Protein AF-A0A1G6RAK1-F1 (afdb_monomer_lite)

Organism: Niabella drilacis (strain DSM 25811 / CCM 8410 / CCUG 62505 / LMG 26954 / E90) (NCBI:txid1285928)

Secondary structure (DSSP, 8-state):
--HHHHHHHHHHHHHHHSS--PPPP------TT-B-S-SEE-PBTTS-EEE----B-TTPPSP-EEEEEEEEETTS-B-GGGTSEEEEEEESS---S---SHHHHHHTEEEEEEESEEE-TTT--EEE----TTTS--BTSTT--EEEEEEEE-TTS-EEEEEEEEE-PBPP--EES-SB-TTT-PBPEEEEEPSSTTS-PEEEEE--B--SEEES-BSSSS-BPPGGGEEEEEEEEESSSEEEEEEE-TTSPBPPGGG-TTS-GGGSSSEEEEEE-SS-EEEEE-SSBSS-SS--SSEETTEEEEEEEEEEE-GGG-EEEEEEEEEEEE-S-SEEEEEEEESS----S--

pLDDT: mean 88.28, std 12.1, range [46.25, 98.62]

InterPro domains:
  IPR032173 Protein of unknown function DUF5007 [PF16398] (55-343)

Structure (mmCIF, N/CA/C/O backbone):
data_AF-A0A1G6RAK1-F1
#
_entry.id   AF-A0A1G6RAK1-F1
#
loop_
_atom_site.group_PDB
_atom_site.id
_atom_site.type_symbol
_atom_site.label_atom_id
_atom_site.label_alt_id
_atom_site.label_comp_id
_atom_site.label_asym_id
_atom_site.label_entity_id
_atom_site.label_seq_id
_atom_site.pdbx_PDB_ins_code
_atom_site.Cartn_x
_atom_site.Cartn_y
_atom_site.Cartn_z
_atom_site.occupancy
_atom_site.B_iso_or_equiv
_atom_site.auth_seq_id
_atom_site.auth_comp_id
_atom_site.auth_asym_id
_atom_site.auth_atom_id
_atom_site.pdbx_PDB_model_num
ATOM 1 N N . MET A 1 1 ? -16.929 -31.471 87.311 1.00 46.25 1 MET A N 1
ATOM 2 C CA . MET A 1 1 ? -16.184 -31.252 86.047 1.00 46.25 1 MET A CA 1
ATOM 3 C C . MET A 1 1 ? -17.122 -31.419 84.851 1.00 46.25 1 MET A C 1
ATOM 5 O O . MET A 1 1 ? -17.235 -32.534 84.386 1.00 46.25 1 MET A O 1
ATOM 9 N N . ASN A 1 2 ? -17.846 -30.387 84.387 1.00 53.00 2 ASN A N 1
ATOM 10 C CA . ASN A 1 2 ? -18.544 -30.456 83.078 1.00 53.00 2 ASN A CA 1
ATOM 11 C C . ASN A 1 2 ? -19.037 -29.098 82.535 1.00 53.00 2 ASN A C 1
ATOM 13 O O . ASN A 1 2 ? -19.193 -28.969 81.329 1.00 53.00 2 ASN A O 1
ATOM 17 N N . LYS A 1 3 ? -19.202 -28.049 83.360 1.00 48.31 3 LYS A N 1
ATOM 18 C CA . LYS A 1 3 ? -19.638 -26.718 82.876 1.00 48.31 3 LYS A CA 1
ATOM 19 C C . LYS A 1 3 ? -18.609 -25.987 81.987 1.00 48.31 3 LYS A C 1
ATOM 21 O O . LYS A 1 3 ? -19.012 -25.339 81.029 1.00 48.31 3 LYS A O 1
ATOM 26 N N . ASN A 1 4 ? -17.300 -26.166 82.208 1.00 52.56 4 ASN A N 1
ATOM 27 C CA . ASN A 1 4 ? -16.258 -25.510 81.391 1.00 52.56 4 ASN A CA 1
ATOM 28 C C . ASN A 1 4 ? -16.097 -26.088 79.974 1.00 52.56 4 ASN A C 1
ATOM 30 O O . ASN A 1 4 ? -15.571 -25.404 79.101 1.00 52.56 4 ASN A O 1
ATOM 34 N N . ARG A 1 5 ? -16.551 -27.325 79.720 1.00 52.16 5 ARG A N 1
ATOM 35 C CA . ARG A 1 5 ? -16.413 -27.968 78.399 1.00 52.16 5 ARG A CA 1
ATOM 36 C C . ARG A 1 5 ? -17.449 -27.460 77.394 1.00 52.16 5 ARG A C 1
ATOM 38 O O . ARG A 1 5 ? -17.115 -27.260 76.233 1.00 52.16 5 ARG A O 1
ATOM 45 N N . TYR A 1 6 ? -18.663 -27.158 77.856 1.00 54.56 6 TYR A N 1
ATOM 46 C CA . TYR A 1 6 ? -19.708 -26.558 77.019 1.00 54.56 6 TYR A CA 1
ATOM 47 C C . TYR A 1 6 ? -19.456 -25.070 76.744 1.00 54.56 6 TYR A C 1
ATOM 49 O O . TYR A 1 6 ? -19.781 -24.587 75.665 1.00 54.56 6 TYR A O 1
ATOM 57 N N . PHE A 1 7 ? -18.815 -24.359 77.679 1.00 57.53 7 PHE A N 1
ATOM 58 C CA . PHE A 1 7 ? -18.480 -22.943 77.511 1.00 57.53 7 PHE A CA 1
ATOM 59 C C . PHE A 1 7 ? -17.348 -22.728 76.490 1.00 57.53 7 PHE A C 1
ATOM 61 O O . PHE A 1 7 ? -17.463 -21.865 75.625 1.00 57.53 7 PHE A O 1
ATOM 68 N N . LEU A 1 8 ? -16.298 -23.565 76.510 1.00 55.72 8 LEU A N 1
ATOM 69 C CA . LEU A 1 8 ? -15.261 -23.545 75.465 1.00 55.72 8 LEU A CA 1
ATOM 70 C C . LEU A 1 8 ? -15.799 -23.987 74.096 1.00 55.72 8 LEU A C 1
ATOM 72 O O . LEU A 1 8 ? -15.425 -23.402 73.083 1.00 55.72 8 LEU A O 1
ATOM 76 N N . GLY A 1 9 ? -16.695 -24.980 74.059 1.00 58.56 9 GLY A N 1
ATOM 77 C CA . GLY A 1 9 ? -17.341 -25.421 72.820 1.00 58.56 9 GLY A CA 1
ATOM 78 C C . GLY A 1 9 ? -18.215 -24.336 72.182 1.00 58.56 9 GLY A C 1
ATOM 79 O O . GLY A 1 9 ? -18.173 -24.153 70.969 1.00 58.56 9 GLY A O 1
ATOM 80 N N . ALA A 1 10 ? -18.943 -23.562 72.994 1.00 61.00 10 ALA A N 1
ATOM 81 C CA . ALA A 1 10 ? -19.769 -22.452 72.520 1.00 61.00 10 ALA A CA 1
ATOM 82 C C . ALA A 1 10 ? -18.938 -21.260 72.008 1.00 61.00 10 ALA A C 1
ATOM 84 O O . ALA A 1 10 ? -19.304 -20.646 71.009 1.00 61.00 10 ALA A O 1
ATOM 85 N N . ILE A 1 11 ? -17.794 -20.961 72.637 1.00 61.22 11 ILE A N 1
ATOM 86 C CA . ILE A 1 11 ? -16.878 -19.896 72.189 1.00 61.22 11 ILE A CA 1
ATOM 87 C C . ILE A 1 11 ? -16.177 -20.283 70.877 1.00 61.22 11 ILE A C 1
ATOM 89 O O . ILE A 1 11 ? -16.050 -19.450 69.980 1.00 61.22 11 ILE A O 1
ATOM 93 N N . LEU A 1 12 ? -15.782 -21.551 70.723 1.00 60.44 12 LEU A N 1
ATOM 94 C CA . LEU A 1 12 ? -15.168 -22.054 69.491 1.00 60.44 12 LEU A CA 1
ATOM 95 C C . LEU A 1 12 ? -16.178 -22.120 68.331 1.00 60.44 12 LEU A C 1
ATOM 97 O O . LEU A 1 12 ? -15.834 -21.809 67.192 1.00 60.44 12 LEU A O 1
ATOM 101 N N . ALA A 1 13 ? -17.440 -22.450 68.626 1.00 59.75 13 ALA A N 1
ATOM 102 C CA . ALA A 1 13 ? -18.526 -22.412 67.651 1.00 59.75 13 ALA A CA 1
ATOM 103 C C . ALA A 1 13 ? -18.865 -20.976 67.215 1.00 59.75 13 ALA A C 1
ATOM 105 O O . ALA A 1 13 ? -19.049 -20.751 66.024 1.00 59.75 13 ALA A O 1
ATOM 106 N N . LEU A 1 14 ? -18.871 -19.986 68.122 1.00 56.97 14 LEU A N 1
ATOM 107 C CA . LEU A 1 14 ? -19.072 -18.573 67.758 1.00 56.97 14 LEU A CA 1
ATOM 108 C C . LEU A 1 14 ? -17.907 -17.996 66.932 1.00 56.97 14 LEU A C 1
ATOM 110 O O . LEU A 1 14 ? -18.135 -17.179 66.040 1.00 56.97 14 LEU A O 1
ATOM 114 N N . ALA A 1 15 ? -16.671 -18.434 67.191 1.00 57.66 15 ALA A N 1
ATOM 115 C CA . ALA A 1 15 ? -15.494 -17.992 66.444 1.00 57.66 15 ALA A CA 1
ATOM 116 C C . ALA A 1 15 ? -15.496 -18.476 64.979 1.00 57.66 15 ALA A C 1
ATOM 118 O O . ALA A 1 15 ? -14.994 -17.774 64.102 1.00 57.66 15 ALA A O 1
ATOM 119 N N . LEU A 1 16 ? -16.114 -19.629 64.691 1.00 54.94 16 LEU A N 1
ATOM 120 C CA . LEU A 1 16 ? -16.222 -20.175 63.332 1.00 54.94 16 LEU A CA 1
ATOM 121 C C . LEU A 1 16 ? -17.264 -19.449 62.461 1.00 54.94 16 LEU A C 1
ATOM 123 O O . LEU A 1 16 ? -17.122 -19.433 61.241 1.00 54.94 16 LEU A O 1
ATOM 127 N N . VAL A 1 17 ? -18.271 -18.793 63.055 1.00 55.53 17 VAL A N 1
ATOM 128 C CA . VAL A 1 17 ? -19.302 -18.040 62.303 1.00 55.53 17 VAL A CA 1
ATOM 129 C C . VAL A 1 17 ? -18.869 -16.594 62.010 1.00 55.53 17 VAL A C 1
ATOM 131 O O . VAL A 1 17 ? -19.377 -15.963 61.086 1.00 55.53 17 VAL A O 1
ATOM 134 N N . ALA A 1 18 ? -17.878 -16.068 62.737 1.00 56.62 18 ALA A N 1
ATOM 135 C CA . ALA A 1 18 ? -17.347 -14.715 62.538 1.00 56.62 18 ALA A CA 1
ATOM 136 C C . ALA A 1 18 ? -16.263 -14.612 61.437 1.00 56.62 18 ALA A C 1
ATOM 138 O O . ALA A 1 18 ? -15.802 -13.514 61.120 1.00 56.62 18 ALA A O 1
ATOM 139 N N . GLY A 1 19 ? -15.848 -15.739 60.846 1.00 53.81 19 GLY A N 1
ATOM 140 C CA . GLY A 1 19 ? -14.623 -15.859 60.045 1.00 53.81 19 GLY A CA 1
ATOM 141 C C . GLY A 1 19 ? -14.735 -15.677 58.526 1.00 53.81 19 GLY A C 1
ATOM 142 O O . GLY A 1 19 ? -13.797 -16.034 57.822 1.00 53.81 19 GLY A O 1
ATOM 143 N N . CYS A 1 20 ? -15.834 -15.150 57.979 1.00 58.50 20 CYS A N 1
ATOM 144 C CA . CYS A 1 20 ? -15.941 -14.898 56.533 1.00 58.50 20 CYS A CA 1
ATOM 145 C C . CYS A 1 20 ? -16.660 -13.582 56.221 1.00 58.50 20 CYS A C 1
ATOM 147 O O . CYS A 1 20 ? -17.734 -13.554 55.619 1.00 58.50 20 CYS A O 1
ATOM 149 N N . LYS A 1 21 ? -16.032 -12.451 56.566 1.00 53.94 21 LYS A N 1
ATOM 150 C CA . LYS A 1 21 ? -16.299 -11.217 55.819 1.00 53.94 21 LYS A CA 1
ATOM 151 C C . LYS A 1 21 ? -15.730 -11.417 54.416 1.00 53.94 21 LYS A C 1
ATOM 153 O O . LYS A 1 21 ? -14.521 -11.308 54.228 1.00 53.94 21 LYS A O 1
ATOM 158 N N . LYS A 1 22 ? -16.592 -11.744 53.444 1.00 49.88 22 LYS A N 1
ATOM 159 C CA . LYS A 1 22 ? -16.248 -11.628 52.021 1.00 49.88 22 LYS A CA 1
ATOM 160 C C . LYS A 1 22 ? -15.652 -10.235 51.837 1.00 49.88 22 LYS A C 1
ATOM 162 O O . LYS A 1 22 ? -16.321 -9.251 52.156 1.00 49.88 22 LYS A O 1
ATOM 167 N N . MET A 1 23 ? -14.391 -10.157 51.410 1.00 48.97 23 MET A N 1
ATOM 168 C CA . MET A 1 23 ? -13.814 -8.874 51.022 1.00 48.97 23 MET A CA 1
ATOM 169 C C . MET A 1 23 ? -14.780 -8.224 50.026 1.00 48.97 23 MET A C 1
ATOM 171 O O . MET A 1 23 ? -15.312 -8.945 49.171 1.00 48.97 23 MET A O 1
ATOM 175 N N . PRO A 1 24 ? -15.072 -6.915 50.151 1.00 60.12 24 PRO A N 1
ATOM 176 C CA . PRO A 1 24 ? -15.848 -6.238 49.127 1.00 60.12 24 PRO A CA 1
ATOM 177 C C . PRO A 1 24 ? -15.184 -6.534 47.777 1.00 60.12 24 PRO A C 1
ATOM 179 O O . PRO A 1 24 ? -13.949 -6.550 47.716 1.00 60.12 24 PRO A O 1
ATOM 182 N N . PRO A 1 25 ? -15.966 -6.860 46.732 1.00 62.50 25 PRO A N 1
ATOM 183 C CA . PRO A 1 25 ? -15.400 -7.155 45.426 1.00 62.50 25 PRO A CA 1
ATOM 184 C C . PRO A 1 25 ? -14.447 -6.022 45.057 1.00 62.50 25 PRO A C 1
ATOM 186 O O . PRO A 1 25 ? -14.802 -4.854 45.215 1.00 62.50 25 PRO A O 1
ATOM 189 N N . VAL A 1 26 ? -13.219 -6.372 44.661 1.00 64.81 26 VAL A N 1
ATOM 190 C CA . VAL A 1 26 ? -12.201 -5.392 44.276 1.00 64.81 26 VAL A CA 1
ATOM 191 C C . VAL A 1 26 ? -12.806 -4.556 43.157 1.00 64.81 26 VAL A C 1
ATOM 193 O O . VAL A 1 26 ? -12.991 -5.049 42.050 1.00 64.81 26 VAL A O 1
ATOM 196 N N . THR A 1 27 ? -13.190 -3.318 43.464 1.00 69.06 27 THR A N 1
ATOM 197 C CA . THR A 1 27 ? -13.712 -2.394 42.463 1.00 69.06 27 THR A CA 1
ATOM 198 C C . THR A 1 27 ? -12.541 -1.995 41.588 1.00 69.06 27 THR A C 1
ATOM 200 O O . THR A 1 27 ? -11.633 -1.299 42.049 1.00 69.06 27 THR A O 1
ATOM 203 N N . GLU A 1 28 ? -12.537 -2.467 40.347 1.00 82.19 28 GLU A N 1
ATOM 204 C CA . GLU A 1 28 ? -11.562 -2.048 39.356 1.00 82.19 28 GLU A CA 1
ATOM 205 C C . GLU A 1 28 ? -11.717 -0.534 39.162 1.00 82.19 28 GLU A C 1
ATOM 207 O O . GLU A 1 28 ? -12.826 0.001 39.048 1.00 82.19 28 GLU A O 1
ATOM 212 N N . TYR A 1 29 ? -10.599 0.185 39.163 1.00 87.00 29 TYR A N 1
ATOM 213 C CA . TYR A 1 29 ? -10.601 1.633 39.006 1.00 87.00 29 TYR A CA 1
ATOM 214 C C . TYR A 1 29 ? -10.492 1.990 37.526 1.00 87.00 29 TYR A C 1
ATOM 216 O O . TYR A 1 29 ? -9.645 1.453 36.817 1.00 87.00 29 TYR A O 1
ATOM 224 N N . LEU A 1 30 ? -11.318 2.925 37.060 1.00 90.38 30 LEU A N 1
ATOM 225 C CA . LEU A 1 30 ? -11.149 3.562 35.757 1.00 90.38 30 LEU A CA 1
ATOM 226 C C . LEU A 1 30 ? -10.778 5.026 35.983 1.00 90.38 30 LEU A C 1
ATOM 228 O O . LEU A 1 30 ? -11.550 5.786 36.569 1.00 90.38 30 LEU A O 1
ATOM 232 N N . SER A 1 31 ? -9.592 5.423 35.523 1.00 90.62 31 SER A N 1
AT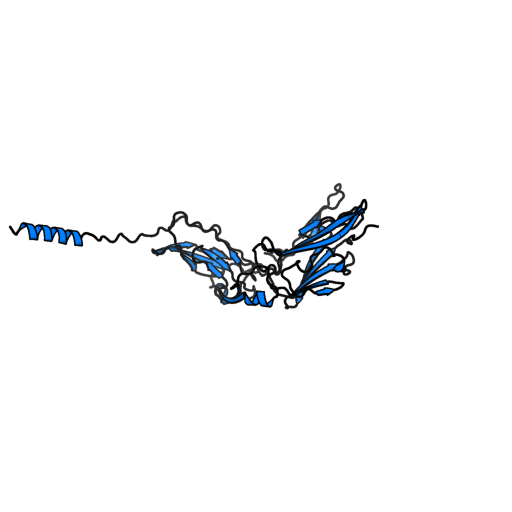OM 233 C CA . SER A 1 31 ? -9.114 6.790 35.697 1.00 90.62 31 SER A CA 1
ATOM 234 C C . SER A 1 31 ? -9.961 7.775 34.883 1.00 90.62 31 SER A C 1
ATOM 236 O O . SER A 1 31 ? -10.165 7.581 33.683 1.00 90.62 31 SER A O 1
ATOM 238 N N . PRO A 1 32 ? -10.379 8.914 35.460 1.00 88.94 32 PRO A N 1
ATOM 239 C CA . PRO A 1 32 ? -10.981 10.002 34.694 1.00 88.94 32 PRO A CA 1
ATOM 240 C C . PRO A 1 32 ? -10.047 10.562 33.612 1.00 88.94 32 PRO A C 1
ATOM 242 O O . PRO A 1 32 ? -10.519 11.172 32.650 1.00 88.94 32 PRO A O 1
ATOM 245 N N . ARG A 1 33 ? -8.729 10.355 33.746 1.00 92.38 33 ARG A N 1
ATOM 246 C CA . ARG A 1 33 ? -7.697 10.871 32.836 1.00 92.38 33 ARG A CA 1
ATOM 247 C C . ARG A 1 33 ? -7.391 9.955 31.655 1.00 92.38 33 ARG A C 1
ATOM 249 O O . ARG A 1 33 ? -6.508 10.293 30.875 1.00 92.38 33 ARG A O 1
ATOM 256 N N . VAL A 1 34 ? -8.116 8.845 31.486 1.00 93.44 34 VAL A N 1
ATOM 257 C CA . VAL A 1 34 ? -7.940 8.016 30.287 1.00 93.44 34 VAL A CA 1
ATOM 258 C C . VAL A 1 34 ? -8.237 8.808 29.016 1.00 93.44 34 VAL A C 1
ATOM 260 O O . VAL A 1 34 ? -9.176 9.618 28.989 1.00 93.44 34 VAL A O 1
ATOM 263 N N . SER A 1 35 ? -7.448 8.586 27.969 1.00 94.25 35 SER A N 1
ATOM 264 C CA . SER A 1 35 ? -7.524 9.356 26.725 1.00 94.25 35 SER A CA 1
ATOM 265 C C . SER A 1 35 ? -7.039 8.572 25.508 1.00 94.25 35 SER A C 1
ATOM 267 O O . SER A 1 35 ? -6.260 7.630 25.624 1.00 94.25 35 SER A O 1
ATOM 269 N N . PHE A 1 36 ? -7.487 8.996 24.328 1.00 94.50 36 PHE A N 1
ATOM 270 C CA . PHE A 1 36 ? -6.898 8.621 23.042 1.00 94.50 36 PHE A CA 1
ATOM 271 C C . PHE A 1 36 ? -5.921 9.708 22.582 1.00 94.50 36 PHE A C 1
ATOM 273 O O . PHE A 1 36 ? -6.067 10.870 22.967 1.00 94.50 36 PHE A O 1
ATOM 280 N N . ALA A 1 37 ? -4.930 9.349 21.761 1.00 94.69 37 ALA A N 1
ATOM 281 C CA . ALA A 1 37 ? -3.944 10.315 21.267 1.00 94.69 37 ALA A CA 1
ATOM 282 C C . ALA A 1 37 ? -4.520 11.305 20.239 1.00 94.69 37 ALA A C 1
ATOM 284 O O . ALA A 1 37 ? -4.038 12.429 20.115 1.00 94.69 37 ALA A O 1
ATOM 285 N N . THR A 1 38 ? -5.550 10.895 19.499 1.00 94.75 38 THR A N 1
ATOM 286 C CA . THR A 1 38 ? -6.253 11.727 18.521 1.00 94.75 38 THR A CA 1
ATOM 287 C C . THR A 1 38 ? -7.741 11.404 18.528 1.00 94.75 38 THR A C 1
ATOM 289 O O . THR A 1 38 ? -8.131 10.304 18.914 1.00 94.75 38 THR A O 1
ATOM 292 N N . ASP A 1 39 ? -8.551 12.363 18.091 1.00 94.44 39 ASP A N 1
ATOM 293 C CA . ASP A 1 39 ? -9.983 12.204 17.853 1.00 94.44 39 ASP A CA 1
ATOM 294 C C . ASP A 1 39 ? -10.303 11.913 16.378 1.00 94.44 39 ASP A C 1
ATOM 296 O O . ASP A 1 39 ? -11.465 11.688 16.053 1.00 94.44 39 ASP A O 1
ATOM 300 N N . THR A 1 40 ? -9.312 11.961 15.477 1.00 96.31 40 THR A N 1
ATOM 301 C CA . THR A 1 40 ? -9.523 11.937 14.025 1.00 96.31 40 THR A CA 1
ATOM 302 C C . THR A 1 40 ? -8.706 10.836 13.360 1.00 96.31 40 THR A C 1
ATOM 304 O O . THR A 1 40 ? -7.477 10.832 13.398 1.00 96.31 40 THR A O 1
ATOM 307 N N . TYR A 1 41 ? -9.393 9.930 12.667 1.00 96.38 41 TYR A N 1
ATOM 308 C CA . TYR A 1 41 ? -8.805 8.761 12.018 1.00 96.38 41 TYR A CA 1
ATOM 309 C C . TYR A 1 41 ? -9.046 8.798 10.510 1.00 96.38 41 TYR A C 1
ATOM 311 O O . TYR A 1 41 ? -10.176 8.992 10.062 1.00 96.38 41 TYR A O 1
ATOM 319 N N . THR A 1 42 ? -7.987 8.609 9.714 1.00 95.81 42 THR A N 1
ATOM 320 C CA . THR A 1 42 ? -8.040 8.797 8.251 1.00 95.81 42 THR A CA 1
ATOM 321 C C . THR A 1 42 ? -7.523 7.588 7.454 1.00 95.81 42 THR A C 1
ATOM 323 O O . THR A 1 42 ? -6.482 7.662 6.796 1.00 95.81 42 THR A O 1
ATOM 326 N N . PRO A 1 43 ? -8.202 6.426 7.534 1.00 95.25 43 PRO A N 1
ATOM 327 C CA . PRO A 1 43 ? -7.770 5.213 6.843 1.00 95.25 43 PRO A CA 1
ATOM 328 C C . PRO A 1 43 ? -7.894 5.355 5.320 1.00 95.25 43 PRO A C 1
ATOM 330 O O . PRO A 1 43 ? -8.743 6.087 4.820 1.00 95.25 43 PRO A O 1
ATOM 333 N N . VAL A 1 44 ? -7.074 4.619 4.568 1.00 94.94 44 VAL A N 1
ATOM 334 C CA . VAL A 1 44 ? -7.220 4.492 3.108 1.00 94.94 44 VAL A CA 1
ATOM 335 C C . VAL A 1 44 ? -8.023 3.230 2.809 1.00 94.94 44 VAL A C 1
ATOM 337 O O . VAL A 1 44 ? -7.664 2.152 3.282 1.00 94.94 44 VAL A O 1
ATOM 340 N N . LEU A 1 45 ? -9.092 3.364 2.024 1.00 94.38 45 LEU A N 1
ATOM 341 C CA . LEU A 1 45 ? -9.954 2.259 1.606 1.00 94.38 45 LEU A CA 1
ATOM 342 C C . LEU A 1 45 ? -9.218 1.259 0.692 1.00 94.38 45 LEU A C 1
ATOM 344 O O . LEU A 1 45 ? -8.136 1.529 0.164 1.00 94.38 45 LEU A O 1
ATOM 348 N N . GLY A 1 46 ? -9.817 0.081 0.502 1.00 90.06 46 GLY A N 1
ATOM 349 C CA . GLY A 1 46 ? -9.296 -0.978 -0.371 1.00 90.06 46 GLY A CA 1
ATOM 350 C C . GLY A 1 46 ? -8.167 -1.826 0.224 1.00 90.06 46 GLY A C 1
ATOM 351 O O . GLY A 1 46 ? -7.605 -2.664 -0.476 1.00 90.06 46 GLY A O 1
ATOM 352 N N . ARG A 1 47 ? -7.819 -1.639 1.503 1.00 89.00 47 ARG A N 1
ATOM 353 C CA . ARG A 1 47 ? -6.788 -2.424 2.200 1.00 89.00 47 ARG A CA 1
ATOM 354 C C . ARG A 1 47 ? -7.150 -2.643 3.666 1.00 89.00 47 ARG A C 1
ATOM 356 O O . ARG A 1 47 ? -7.791 -1.795 4.278 1.00 89.00 47 ARG A O 1
ATOM 363 N N . ASN A 1 48 ? -6.705 -3.766 4.226 1.00 89.50 48 ASN A N 1
ATOM 364 C CA . ASN A 1 48 ? -6.804 -4.006 5.663 1.00 89.50 48 ASN A CA 1
ATOM 365 C C . ASN A 1 48 ? -5.833 -3.069 6.395 1.00 89.50 48 ASN A C 1
ATOM 367 O O . ASN A 1 48 ? -4.655 -2.994 6.036 1.00 89.50 48 ASN A O 1
ATOM 371 N N . LEU A 1 49 ? -6.309 -2.377 7.428 1.00 91.12 49 LEU A N 1
ATOM 372 C CA . LEU A 1 49 ? -5.509 -1.437 8.206 1.00 91.12 49 LEU A CA 1
ATOM 373 C C . LEU A 1 49 ? -5.831 -1.549 9.693 1.00 91.12 49 LEU A C 1
ATOM 375 O O . LEU A 1 49 ? -6.985 -1.644 10.100 1.00 91.12 49 LEU A O 1
ATOM 379 N N . VAL A 1 50 ? -4.786 -1.481 10.510 1.00 92.31 50 VAL A N 1
ATOM 380 C CA . VAL A 1 50 ? -4.894 -1.352 11.961 1.00 92.31 50 VAL A CA 1
ATOM 381 C C . VAL A 1 50 ? -4.344 0.014 12.326 1.00 92.31 50 VAL A C 1
ATOM 383 O O . VAL A 1 50 ? -3.185 0.306 12.032 1.00 92.31 50 VAL A O 1
ATOM 386 N N . VAL A 1 51 ? -5.166 0.844 12.955 1.00 94.12 51 VAL A N 1
ATOM 387 C CA . VAL A 1 51 ? -4.748 2.149 13.459 1.00 94.12 51 VAL A CA 1
ATOM 388 C C . VAL A 1 51 ? -4.546 2.037 14.957 1.00 94.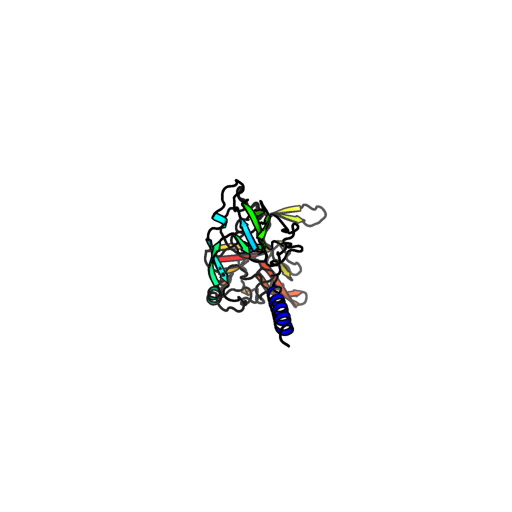12 51 VAL A C 1
ATOM 390 O O . VAL A 1 51 ? -5.494 1.796 15.706 1.00 94.12 51 VAL A O 1
ATOM 393 N N . LEU A 1 52 ? -3.293 2.216 15.375 1.00 93.38 52 LEU A N 1
ATOM 394 C CA . LEU A 1 52 ? -2.939 2.261 16.784 1.00 93.38 52 LEU A CA 1
ATOM 395 C C . LEU A 1 52 ? -3.502 3.544 17.382 1.00 93.38 52 LEU A C 1
ATOM 397 O O . LEU A 1 52 ? -3.095 4.640 16.997 1.00 93.38 52 LEU A O 1
ATOM 401 N N . THR A 1 53 ? -4.444 3.414 18.309 1.00 92.25 53 THR A N 1
ATOM 402 C CA . THR A 1 53 ? -5.101 4.583 18.912 1.00 92.25 53 THR A CA 1
ATOM 403 C C . THR A 1 53 ? -4.259 5.230 20.005 1.00 92.25 53 THR A C 1
ATOM 405 O O . THR A 1 53 ? -4.561 6.349 20.428 1.00 92.25 53 THR A O 1
ATOM 408 N N . GLN A 1 54 ? -3.196 4.533 20.431 1.00 92.12 54 GLN A N 1
ATOM 409 C CA . GLN A 1 54 ? -2.290 4.944 21.504 1.00 92.12 54 GLN A CA 1
ATOM 410 C C . GLN A 1 54 ? -3.071 5.319 22.769 1.00 92.12 54 GLN A C 1
ATOM 412 O O . GLN A 1 54 ? -2.846 6.364 23.379 1.00 92.12 54 GLN A O 1
ATOM 417 N N . PHE A 1 55 ? -4.037 4.472 23.128 1.00 94.50 55 PHE A N 1
ATOM 418 C CA . PHE A 1 55 ? -4.876 4.685 24.295 1.00 94.50 55 PHE A CA 1
ATOM 419 C C . PHE A 1 55 ? -4.035 4.751 25.578 1.00 94.50 55 PHE A C 1
ATOM 421 O O . PHE A 1 55 ? -3.265 3.843 25.891 1.00 94.50 55 PHE A O 1
ATOM 428 N N . ASN A 1 56 ? -4.209 5.829 26.340 1.00 94.06 56 ASN A N 1
ATOM 429 C CA . ASN A 1 56 ? -3.603 6.009 27.647 1.00 94.06 56 ASN A CA 1
ATOM 430 C C . ASN A 1 56 ? -4.596 5.578 28.729 1.00 94.06 56 ASN A C 1
ATOM 432 O O . ASN A 1 56 ? -5.589 6.263 28.984 1.00 94.06 56 ASN A O 1
ATOM 436 N N . ALA A 1 57 ? -4.302 4.459 29.387 1.00 91.94 57 ALA A N 1
ATOM 437 C CA . ALA A 1 57 ? -5.099 3.956 30.501 1.00 91.94 57 ALA A CA 1
ATOM 438 C C . ALA A 1 57 ? -4.810 4.667 31.838 1.00 91.94 57 ALA A C 1
ATOM 440 O O . ALA A 1 57 ? -5.530 4.430 32.810 1.00 91.94 57 ALA A O 1
ATOM 441 N N . ASP A 1 58 ? -3.797 5.537 31.917 1.00 92.19 58 ASP A N 1
ATOM 442 C CA . ASP A 1 58 ? -3.332 6.168 33.159 1.00 92.19 58 ASP A CA 1
ATOM 443 C C . ASP A 1 58 ? -3.169 5.113 34.280 1.00 92.19 58 ASP A C 1
ATOM 445 O O . ASP A 1 58 ? -2.511 4.095 34.070 1.00 92.19 58 ASP A O 1
ATOM 449 N N . LYS A 1 59 ? -3.779 5.302 35.457 1.00 90.88 59 LYS A N 1
ATOM 450 C CA . LYS A 1 59 ? -3.732 4.349 36.581 1.00 90.88 59 LYS A CA 1
ATOM 451 C C . LYS A 1 59 ? -4.930 3.393 36.621 1.00 90.88 59 LYS A C 1
ATOM 453 O O . LYS A 1 59 ? -5.291 2.918 37.696 1.00 90.88 59 LYS A O 1
ATOM 458 N N . SER A 1 60 ? -5.588 3.158 35.487 1.00 90.56 60 SER A N 1
ATOM 459 C CA . SER A 1 60 ? -6.761 2.276 35.429 1.00 90.56 60 SER A CA 1
ATOM 460 C C . SER A 1 60 ? -6.380 0.810 35.616 1.00 90.56 60 SER A C 1
ATOM 462 O O . SER A 1 60 ? -5.305 0.367 35.211 1.00 90.56 60 SER A O 1
ATOM 464 N N . SER A 1 61 ? -7.286 0.046 36.214 1.00 89.75 61 SER A N 1
ATOM 465 C CA . SER A 1 61 ? -7.184 -1.403 36.335 1.00 89.75 61 SER A CA 1
ATOM 466 C C . SER A 1 61 ? -7.513 -2.073 34.997 1.00 89.75 61 SER A C 1
ATOM 468 O O . SER A 1 61 ? -8.454 -1.676 34.313 1.00 89.75 61 SER A O 1
ATOM 470 N N . TYR A 1 62 ? -6.740 -3.097 34.641 1.00 88.19 62 TYR A N 1
ATOM 471 C CA . TYR A 1 62 ? -6.991 -3.964 33.489 1.00 88.19 62 TYR A CA 1
ATOM 472 C C . TYR A 1 62 ? -7.722 -5.243 33.931 1.00 88.19 62 TYR A C 1
ATOM 474 O O . TYR A 1 62 ? -7.525 -5.667 35.072 1.00 88.19 62 TYR A O 1
ATOM 482 N N . PRO A 1 63 ? -8.482 -5.904 33.038 1.00 89.50 63 PRO A N 1
ATOM 483 C CA . PRO A 1 63 ? -8.649 -5.610 31.609 1.00 89.50 63 PRO A CA 1
ATOM 484 C C . PRO A 1 63 ? -9.670 -4.496 31.317 1.00 89.50 63 PRO A C 1
ATOM 486 O O . PRO A 1 63 ? -10.625 -4.293 32.061 1.00 89.50 63 PRO A O 1
ATOM 489 N N . LEU A 1 64 ? -9.466 -3.793 30.198 1.00 92.19 64 LEU A N 1
ATOM 490 C CA . LEU A 1 64 ? -10.384 -2.772 29.689 1.00 92.19 64 LEU A CA 1
ATOM 491 C C . LEU A 1 64 ? -11.128 -3.282 28.451 1.00 92.19 64 LEU A C 1
ATOM 493 O O . LEU A 1 64 ? -10.539 -3.884 27.551 1.00 92.19 64 LEU A O 1
ATOM 497 N N . ASN A 1 65 ? -12.422 -2.988 28.404 1.00 93.19 65 ASN A N 1
ATOM 498 C CA . ASN A 1 65 ? -13.335 -3.326 27.324 1.00 93.19 65 ASN A CA 1
ATOM 499 C C . ASN A 1 65 ? -13.643 -2.074 26.500 1.00 93.19 65 ASN A C 1
ATOM 501 O O . ASN A 1 65 ? -13.950 -1.017 27.057 1.00 93.19 65 ASN A O 1
ATOM 505 N N . PHE A 1 66 ? -13.591 -2.214 25.178 1.00 95.56 66 PHE A N 1
ATOM 506 C CA . PHE A 1 66 ? -13.800 -1.132 24.223 1.00 95.56 66 PHE A CA 1
ATOM 507 C C . PHE A 1 66 ? -14.966 -1.476 23.302 1.00 95.56 66 PHE A C 1
ATOM 509 O O . PHE A 1 66 ? -15.015 -2.574 22.751 1.00 95.56 66 PHE A O 1
ATOM 516 N N . GLU A 1 67 ? -15.880 -0.531 23.116 1.00 95.12 67 GLU A N 1
ATOM 517 C CA . GLU A 1 67 ? -17.085 -0.706 22.308 1.00 95.12 67 GLU A CA 1
ATOM 518 C C . GLU A 1 67 ? -17.305 0.521 21.414 1.00 95.12 67 GLU A C 1
ATOM 520 O O . GLU A 1 67 ? -17.187 1.661 21.873 1.00 95.12 67 GLU A O 1
ATOM 525 N N . LEU A 1 68 ? -17.617 0.285 20.135 1.00 96.19 68 LEU A N 1
ATOM 526 C CA . LEU A 1 68 ? -18.018 1.331 19.192 1.00 96.19 68 LEU A CA 1
ATOM 527 C C . LEU A 1 68 ? -19.520 1.575 19.311 1.00 96.19 68 LEU A C 1
ATOM 529 O O . LEU A 1 68 ? -20.310 0.640 19.215 1.00 96.19 68 LEU A O 1
ATOM 533 N N . LEU A 1 69 ? -19.906 2.836 19.462 1.00 95.94 69 LEU A N 1
ATOM 534 C CA . LEU A 1 69 ? -21.293 3.262 19.602 1.00 95.94 69 LEU A CA 1
ATOM 535 C C . LEU A 1 69 ? -21.625 4.383 18.614 1.00 95.94 69 LEU A C 1
ATOM 537 O O . LEU A 1 69 ? -20.749 5.110 18.145 1.00 95.94 69 LEU A O 1
ATOM 541 N N . ASN A 1 70 ? -22.920 4.542 18.331 1.00 95.31 70 ASN A N 1
ATOM 542 C CA . ASN A 1 70 ? -23.484 5.678 17.593 1.00 95.31 70 ASN A CA 1
ATOM 543 C C . ASN A 1 70 ? -22.778 5.983 16.258 1.00 95.31 70 ASN A C 1
ATOM 545 O O . ASN A 1 70 ? -22.492 7.140 15.951 1.00 95.31 70 ASN A O 1
ATOM 549 N N . LEU A 1 71 ? -22.497 4.952 15.462 1.00 96.62 71 LEU A N 1
ATOM 550 C CA . LEU A 1 71 ? -21.919 5.096 14.125 1.00 96.62 71 LEU A CA 1
ATOM 551 C C . LEU A 1 71 ? -22.880 5.878 13.221 1.00 96.62 71 LEU A C 1
ATOM 553 O O . LEU A 1 71 ? -23.962 5.397 12.875 1.00 96.62 71 LEU A O 1
ATOM 557 N N . ARG A 1 72 ? -22.489 7.099 12.857 1.00 96.56 72 ARG A N 1
ATOM 558 C CA . ARG A 1 72 ? -23.337 8.047 12.131 1.00 96.56 72 ARG A CA 1
ATOM 559 C C . ARG A 1 72 ? -22.538 8.863 11.124 1.00 96.56 72 ARG A C 1
ATOM 561 O O . ARG A 1 72 ? -21.327 9.027 11.241 1.00 96.56 72 ARG A O 1
ATOM 568 N N . ARG A 1 73 ? -23.229 9.392 10.126 1.00 95.31 73 ARG A N 1
ATOM 569 C CA . ARG A 1 73 ? -22.693 10.345 9.151 1.00 95.31 73 ARG A CA 1
ATOM 570 C C . ARG A 1 73 ? -22.628 11.748 9.755 1.00 95.31 73 ARG A C 1
ATOM 572 O O . ARG A 1 73 ? -23.210 12.008 10.810 1.00 95.31 73 ARG A O 1
ATOM 579 N N . ALA A 1 74 ? -21.958 12.676 9.075 1.00 92.44 74 ALA A N 1
ATOM 580 C CA . ALA A 1 74 ? -21.847 14.069 9.518 1.00 92.44 74 ALA A CA 1
ATOM 581 C C . ALA A 1 74 ? -23.207 14.767 9.720 1.00 92.44 74 ALA A C 1
ATOM 583 O O . ALA A 1 74 ? -23.336 15.620 10.593 1.00 92.44 74 ALA A O 1
ATOM 584 N N . ASN A 1 75 ? -24.230 14.380 8.951 1.00 91.75 75 ASN A N 1
ATOM 585 C CA . ASN A 1 75 ? -25.600 14.889 9.081 1.00 91.75 75 ASN A CA 1
ATOM 586 C C . ASN A 1 75 ? -26.402 14.251 10.238 1.00 91.75 75 ASN A C 1
ATOM 588 O O . ASN A 1 75 ? -27.576 14.566 10.408 1.00 91.75 75 ASN A O 1
ATOM 592 N N . GLY A 1 76 ? -25.799 13.340 11.009 1.00 91.81 76 GLY A N 1
ATOM 593 C CA . GLY A 1 76 ? -26.441 12.627 12.113 1.00 91.81 76 GLY A CA 1
ATOM 594 C C . GLY A 1 76 ? -27.212 11.365 11.715 1.00 91.81 76 GLY A C 1
ATOM 595 O O . GLY A 1 76 ? -27.646 10.635 12.603 1.00 91.81 76 GLY A O 1
ATOM 596 N N . ALA A 1 77 ? -27.357 11.061 10.420 1.00 94.25 77 ALA A N 1
ATOM 597 C CA . ALA A 1 77 ? -27.999 9.827 9.971 1.00 94.25 77 ALA A CA 1
ATOM 598 C C . ALA A 1 77 ? -27.162 8.591 10.361 1.00 94.25 77 ALA A C 1
ATOM 600 O O . ALA A 1 77 ? -25.930 8.674 10.352 1.00 94.25 77 ALA A O 1
ATOM 601 N N . PRO A 1 78 ? -27.786 7.437 10.671 1.00 95.12 78 PRO A N 1
ATOM 602 C CA . PRO A 1 78 ? -27.058 6.193 10.915 1.00 95.12 78 PRO A CA 1
ATOM 603 C C . PRO A 1 78 ? -26.123 5.834 9.751 1.00 95.12 78 PRO A C 1
ATOM 605 O O . PRO A 1 78 ? -26.467 6.070 8.593 1.00 95.12 78 PRO A O 1
ATOM 608 N N . ALA A 1 79 ? -24.965 5.242 10.057 1.00 95.88 79 ALA A N 1
ATOM 609 C CA . ALA A 1 79 ? -23.983 4.784 9.068 1.00 95.88 79 ALA A CA 1
ATOM 610 C C . ALA A 1 79 ? -23.886 3.240 9.031 1.00 95.88 79 ALA A C 1
ATOM 612 O O . ALA A 1 79 ? -22.869 2.678 9.457 1.00 95.88 79 ALA A O 1
ATOM 613 N N . PRO A 1 80 ? -24.940 2.524 8.581 1.00 95.12 80 PRO A N 1
ATOM 614 C CA . PRO A 1 80 ? -24.956 1.059 8.544 1.00 95.12 80 PRO A CA 1
ATOM 615 C C . PRO A 1 80 ? -23.886 0.467 7.616 1.00 95.12 80 PRO A C 1
ATOM 617 O O . PRO A 1 80 ? -23.468 -0.672 7.804 1.00 95.12 80 PRO A O 1
ATOM 620 N N . GLU A 1 81 ? -23.391 1.233 6.643 1.00 94.19 81 GLU A N 1
ATOM 621 C CA . GLU A 1 81 ? -22.300 0.809 5.769 1.00 94.19 81 GLU A CA 1
ATOM 622 C C . GLU A 1 81 ? -21.005 0.505 6.540 1.00 94.19 81 GLU A C 1
ATOM 624 O O . GLU A 1 81 ? -20.232 -0.349 6.116 1.00 94.19 81 GLU A O 1
ATOM 629 N N . LEU A 1 82 ? -20.779 1.134 7.703 1.00 94.56 82 LEU A N 1
ATOM 630 C CA . LEU A 1 82 ? -19.582 0.902 8.519 1.00 94.56 82 LEU A CA 1
ATOM 631 C C . LEU A 1 82 ? -19.611 -0.451 9.246 1.00 94.56 82 LEU A C 1
ATOM 633 O O . LEU A 1 82 ? -18.554 -0.996 9.568 1.00 94.56 82 LEU A O 1
ATOM 637 N N . THR A 1 83 ? -20.803 -0.994 9.505 1.00 93.75 83 THR A N 1
ATOM 638 C CA . THR A 1 83 ? -20.998 -2.291 10.172 1.00 93.75 83 THR A CA 1
ATOM 639 C C . THR A 1 83 ? -21.370 -3.411 9.206 1.00 93.75 83 THR A C 1
ATOM 641 O O . THR A 1 83 ? -21.364 -4.580 9.598 1.00 93.75 83 THR A O 1
ATOM 644 N N . ALA A 1 84 ? -21.655 -3.078 7.946 1.00 90.75 84 ALA A N 1
ATOM 645 C CA . ALA A 1 84 ? -21.921 -4.049 6.899 1.00 90.75 84 ALA A CA 1
ATOM 646 C C . ALA A 1 84 ? -20.741 -5.020 6.735 1.00 90.75 84 ALA A C 1
ATOM 648 O O . ALA A 1 84 ? -19.569 -4.629 6.767 1.00 90.75 84 ALA A O 1
ATOM 649 N N . LEU A 1 85 ? -21.066 -6.303 6.567 1.00 90.44 85 LEU A N 1
ATOM 650 C CA . LEU A 1 85 ? -20.070 -7.347 6.369 1.00 90.44 85 LEU A CA 1
ATOM 651 C C . LEU A 1 85 ? -19.443 -7.209 4.978 1.00 90.44 85 LEU A C 1
ATOM 653 O O . LEU A 1 85 ? -20.137 -7.243 3.965 1.00 90.44 85 LEU A O 1
ATOM 657 N N . THR A 1 86 ? -18.119 -7.088 4.940 1.00 87.06 86 THR A N 1
ATOM 658 C CA . THR A 1 86 ? -17.306 -7.163 3.726 1.00 87.06 86 THR A CA 1
ATOM 659 C C . THR A 1 86 ? -16.542 -8.483 3.702 1.00 87.06 86 THR A C 1
ATOM 661 O O . THR A 1 86 ? -16.127 -9.003 4.743 1.00 87.06 86 THR A O 1
ATOM 664 N N . THR A 1 87 ? -16.368 -9.045 2.507 1.00 88.94 87 THR A N 1
ATOM 665 C CA . THR A 1 87 ? -15.557 -10.249 2.315 1.00 88.94 87 THR A CA 1
ATOM 666 C C . THR A 1 87 ? -14.104 -9.838 2.137 1.00 88.94 87 THR A C 1
ATOM 668 O O . THR A 1 87 ? -13.754 -9.185 1.156 1.00 88.94 87 THR A O 1
ATOM 671 N N . VAL A 1 88 ? -13.248 -10.246 3.072 1.00 88.19 88 VAL A N 1
ATOM 672 C CA . VAL A 1 88 ? -11.806 -9.980 3.026 1.00 88.19 88 VAL A CA 1
ATOM 673 C C . VAL A 1 88 ? -11.006 -11.270 3.040 1.00 88.19 88 VAL A C 1
ATOM 675 O O . VAL A 1 88 ? -11.437 -12.279 3.595 1.00 88.19 88 VAL A O 1
ATOM 678 N N . LYS A 1 89 ? -9.821 -11.245 2.425 1.00 87.81 89 LYS A N 1
ATOM 679 C CA . LYS A 1 89 ? -8.855 -12.340 2.533 1.00 87.81 89 LYS A CA 1
ATOM 680 C C . LYS A 1 89 ? -7.988 -12.128 3.766 1.00 87.81 89 LYS A C 1
ATOM 682 O O . LYS A 1 89 ? -7.232 -11.160 3.820 1.00 87.81 89 LYS A O 1
ATOM 687 N N . ASP A 1 90 ? -8.063 -13.064 4.701 1.00 87.62 90 ASP A N 1
ATOM 688 C CA . ASP A 1 90 ? -7.235 -13.085 5.901 1.00 87.62 90 ASP A CA 1
ATOM 689 C C . ASP A 1 90 ? -6.288 -14.280 5.902 1.00 87.62 90 ASP A C 1
ATOM 691 O O . ASP A 1 90 ? -6.581 -15.346 5.360 1.00 87.62 90 ASP A O 1
ATOM 695 N N . TRP A 1 91 ? -5.139 -14.092 6.543 1.00 89.62 91 TRP A N 1
ATOM 696 C CA . TRP A 1 91 ? -4.155 -15.146 6.742 1.00 89.62 91 TRP A CA 1
ATOM 697 C C . TRP A 1 91 ? -4.612 -16.118 7.831 1.00 89.62 91 TRP A C 1
ATOM 699 O O . TRP A 1 91 ? -4.882 -15.709 8.959 1.00 89.62 91 TRP A O 1
ATOM 709 N N . VAL A 1 92 ? -4.644 -17.407 7.494 1.00 90.81 92 VAL A N 1
ATOM 710 C CA . VAL A 1 92 ? -4.794 -18.517 8.455 1.00 90.81 92 VAL A CA 1
ATOM 711 C C . VAL A 1 92 ? -3.478 -19.235 8.707 1.00 90.81 92 VAL A C 1
ATOM 713 O O . VAL A 1 92 ? -3.259 -19.776 9.786 1.00 90.81 92 VAL A O 1
ATOM 716 N N . GLY A 1 93 ? -2.589 -19.218 7.714 1.00 89.19 93 GLY A N 1
ATOM 717 C CA . GLY A 1 93 ? -1.230 -19.722 7.815 1.00 89.19 93 GLY A CA 1
ATOM 718 C C . GLY A 1 93 ? -0.216 -18.586 7.879 1.00 89.19 93 GLY A C 1
ATOM 719 O O . GLY A 1 93 ? -0.461 -17.466 7.427 1.00 89.19 93 GLY A O 1
ATOM 720 N N . ARG A 1 94 ? 0.968 -18.888 8.411 1.00 88.31 94 ARG A N 1
ATOM 721 C CA . ARG A 1 94 ? 2.101 -17.963 8.375 1.00 88.31 94 ARG A CA 1
ATOM 722 C C . ARG A 1 94 ? 2.645 -17.862 6.948 1.00 88.31 94 ARG A C 1
ATOM 724 O O . ARG A 1 94 ? 3.063 -18.868 6.382 1.00 88.31 94 ARG A O 1
ATOM 731 N N . TYR A 1 95 ? 2.706 -16.642 6.420 1.00 88.06 95 TYR A N 1
ATOM 732 C CA . TYR A 1 95 ? 3.478 -16.322 5.219 1.00 88.06 95 TYR A CA 1
ATOM 733 C C . TYR A 1 95 ? 4.965 -16.219 5.566 1.00 88.06 95 TYR A C 1
ATOM 735 O O . TYR A 1 95 ? 5.333 -15.498 6.501 1.00 88.06 95 TYR A O 1
ATOM 743 N N . THR A 1 96 ? 5.818 -16.943 4.845 1.00 85.50 96 THR A N 1
ATOM 744 C CA . THR A 1 96 ? 7.267 -16.973 5.111 1.00 85.50 96 THR A CA 1
ATOM 745 C C . THR A 1 96 ? 8.093 -16.280 4.031 1.00 85.50 96 THR A C 1
ATOM 747 O O . THR A 1 96 ? 9.233 -15.906 4.299 1.00 85.50 96 THR A O 1
ATOM 750 N N . GLY A 1 97 ? 7.536 -16.072 2.837 1.00 84.94 97 GLY A N 1
ATOM 751 C CA . GLY A 1 97 ? 8.276 -15.626 1.657 1.00 84.94 97 GLY A CA 1
ATOM 752 C C . GLY A 1 97 ? 9.112 -16.735 1.009 1.00 84.94 97 GLY A C 1
ATOM 753 O O . GLY A 1 97 ? 9.945 -16.438 0.153 1.00 84.94 97 GLY A O 1
ATOM 754 N N . LEU A 1 98 ? 8.918 -17.987 1.437 1.00 88.06 98 LEU A N 1
ATOM 755 C CA . LEU A 1 98 ? 9.551 -19.189 0.882 1.00 88.06 98 LEU A CA 1
ATOM 756 C C . LEU A 1 98 ? 8.567 -20.032 0.062 1.00 88.06 98 LEU A C 1
ATOM 758 O O . LEU A 1 98 ? 8.931 -21.104 -0.414 1.00 88.06 98 LEU A O 1
ATOM 762 N N . GLU A 1 99 ? 7.326 -19.565 -0.071 1.00 90.81 99 GLU A N 1
ATOM 763 C CA . GLU A 1 99 ? 6.300 -20.197 -0.887 1.00 90.81 99 GLU A CA 1
ATOM 764 C C . GLU A 1 99 ? 6.771 -20.339 -2.340 1.00 90.81 99 GLU A C 1
ATOM 766 O O . GLU A 1 99 ? 7.451 -19.460 -2.871 1.00 90.81 99 GLU A O 1
ATOM 771 N N . THR A 1 100 ? 6.392 -21.443 -2.984 1.00 91.12 100 THR A N 1
ATOM 772 C CA . THR A 1 100 ? 6.871 -21.816 -4.332 1.00 91.12 100 THR A CA 1
ATOM 773 C C . THR A 1 100 ? 5.833 -21.625 -5.436 1.00 91.12 100 THR A C 1
ATOM 775 O O . THR A 1 100 ? 6.159 -21.730 -6.617 1.00 91.12 100 THR A O 1
ATOM 778 N N . SER A 1 101 ? 4.582 -21.326 -5.073 1.00 93.06 101 SER A N 1
ATOM 779 C CA . SER A 1 101 ? 3.502 -21.064 -6.026 1.00 93.06 101 SER A CA 1
ATOM 780 C C . SER A 1 101 ? 2.419 -20.147 -5.451 1.00 93.06 101 SER A C 1
ATOM 782 O O . SER A 1 101 ? 2.255 -20.033 -4.233 1.00 93.06 101 SER A O 1
ATOM 784 N N . LEU A 1 102 ? 1.601 -19.559 -6.335 1.00 92.50 102 LEU A N 1
ATOM 785 C CA . LEU A 1 102 ? 0.392 -18.829 -5.932 1.00 92.50 102 LEU A CA 1
ATOM 786 C C . LEU A 1 102 ? -0.596 -19.714 -5.168 1.00 92.50 102 LEU A C 1
ATOM 788 O O . LEU A 1 102 ? -1.223 -19.250 -4.221 1.00 92.50 102 LEU A O 1
ATOM 792 N N . ALA A 1 103 ? -0.720 -20.986 -5.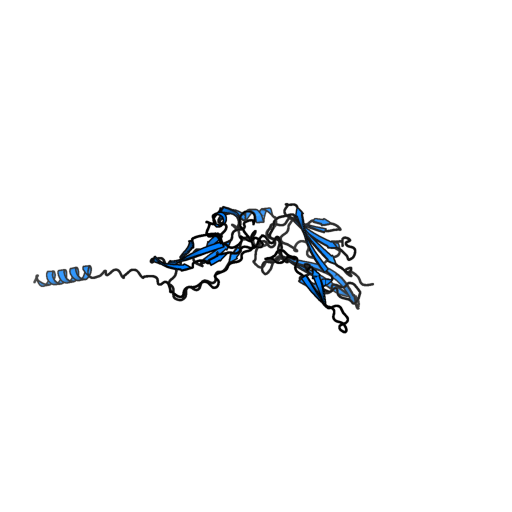555 1.00 93.06 103 ALA A N 1
ATOM 793 C CA . ALA A 1 103 ? -1.625 -21.923 -4.900 1.00 93.06 103 ALA A CA 1
ATOM 794 C C . ALA A 1 103 ? -1.248 -22.139 -3.425 1.00 93.06 103 ALA A C 1
ATOM 796 O O . ALA A 1 103 ? -2.129 -22.168 -2.571 1.00 93.06 103 ALA A O 1
ATOM 797 N N . GLU A 1 104 ? 0.049 -22.214 -3.107 1.00 94.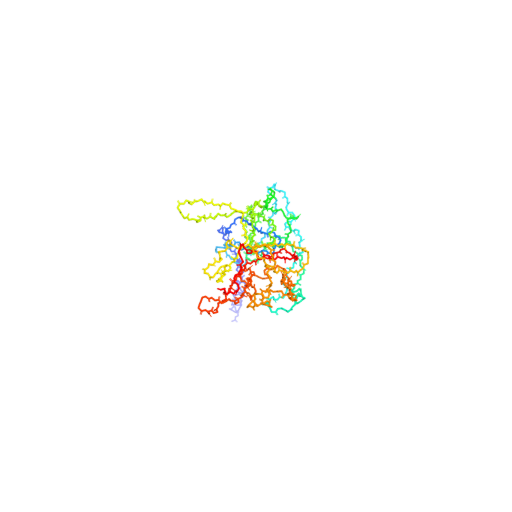25 104 GLU A N 1
ATOM 798 C CA . GLU A 1 104 ? 0.522 -22.335 -1.723 1.00 94.25 104 GLU A CA 1
ATOM 799 C C . GLU A 1 104 ? 0.190 -21.085 -0.888 1.00 94.25 104 GLU A C 1
ATOM 801 O O . GLU A 1 104 ? -0.215 -21.191 0.270 1.00 94.25 104 GLU A O 1
ATOM 806 N N . ILE A 1 105 ? 0.321 -19.894 -1.482 1.00 92.88 105 ILE A N 1
ATOM 807 C CA . ILE A 1 105 ? -0.039 -18.628 -0.829 1.00 92.88 105 ILE A CA 1
ATOM 808 C C . ILE A 1 105 ? -1.542 -18.560 -0.567 1.00 92.88 105 ILE A C 1
ATOM 810 O O . ILE A 1 105 ? -1.964 -18.206 0.533 1.00 92.88 105 ILE A O 1
ATOM 814 N N . GLU A 1 106 ? -2.356 -18.894 -1.564 1.00 92.44 106 GLU A N 1
ATOM 815 C CA . GLU A 1 106 ? -3.809 -18.821 -1.441 1.00 92.44 106 GLU A CA 1
ATOM 816 C C . GLU A 1 106 ? -4.362 -19.909 -0.511 1.00 92.44 106 GLU A C 1
ATOM 818 O O . GLU A 1 106 ? -5.313 -19.638 0.210 1.00 92.44 106 GLU A O 1
ATOM 823 N N . ALA A 1 107 ? -3.714 -21.074 -0.397 1.00 94.00 107 ALA A N 1
ATOM 824 C CA . ALA A 1 107 ? -4.052 -22.083 0.613 1.00 94.00 107 ALA A CA 1
ATOM 825 C C . ALA A 1 107 ? -3.805 -21.608 2.061 1.00 94.00 107 ALA A C 1
ATOM 827 O O . ALA A 1 107 ? -4.422 -22.109 2.999 1.00 94.00 107 ALA A O 1
ATOM 828 N N . LYS A 1 108 ? -2.918 -20.622 2.260 1.00 94.50 108 LYS A N 1
ATOM 829 C CA . LYS A 1 108 ? -2.654 -19.980 3.562 1.00 94.50 108 LYS A CA 1
ATOM 830 C C . LYS A 1 108 ? -3.614 -18.822 3.859 1.00 94.50 108 LYS A C 1
ATOM 832 O O . LYS A 1 108 ? -3.496 -18.187 4.914 1.00 94.50 108 LYS A O 1
ATOM 837 N N . ARG A 1 109 ? -4.552 -18.536 2.954 1.00 93.25 109 ARG A N 1
ATOM 838 C CA . ARG A 1 109 ? -5.539 -17.461 3.057 1.00 93.25 109 ARG A CA 1
ATOM 839 C C . ARG A 1 109 ? -6.944 -18.042 3.058 1.00 93.25 109 ARG A C 1
ATOM 841 O O . ARG A 1 109 ? -7.223 -19.034 2.400 1.00 93.25 109 ARG A O 1
ATOM 848 N N . GLN A 1 110 ? -7.848 -17.386 3.767 1.00 93.00 110 GLN A N 1
ATOM 849 C CA . GLN A 1 110 ? -9.267 -17.714 3.716 1.00 93.00 110 GLN A CA 1
ATOM 850 C C . GLN A 1 110 ? -10.088 -16.444 3.523 1.00 93.00 110 GLN A C 1
ATOM 852 O O . GLN A 1 110 ? -9.691 -15.360 3.957 1.00 93.00 110 GLN A O 1
ATOM 857 N N . GLN A 1 111 ? -11.247 -16.580 2.886 1.00 91.88 111 GLN A N 1
ATOM 858 C CA . GLN A 1 111 ? -12.222 -15.500 2.826 1.00 91.88 111 GLN A CA 1
ATOM 859 C C . GLN A 1 111 ? -13.002 -15.459 4.141 1.00 91.88 111 GLN A C 1
ATOM 861 O O . GLN A 1 111 ? -13.590 -16.459 4.548 1.00 91.88 111 GLN A O 1
ATOM 866 N N . VAL A 1 112 ? -12.999 -14.308 4.809 1.00 91.75 112 VAL A N 1
ATOM 867 C CA . VAL A 1 112 ? -13.738 -14.076 6.051 1.00 91.75 112 VAL A CA 1
ATOM 868 C C . VAL A 1 112 ? -14.654 -12.880 5.859 1.00 91.75 112 VAL A C 1
ATOM 870 O O . VAL A 1 112 ? -14.243 -11.852 5.321 1.00 91.75 112 VAL A O 1
ATOM 873 N N . GLN A 1 113 ? -15.893 -13.006 6.324 1.00 92.62 113 GLN A N 1
ATOM 874 C CA . GLN A 1 113 ? -16.817 -11.883 6.404 1.00 92.62 113 GLN A CA 1
ATOM 875 C C . GLN A 1 113 ? -16.589 -11.131 7.712 1.00 92.62 113 GLN A C 1
ATOM 877 O O . GLN A 1 113 ? -16.686 -11.716 8.792 1.00 92.62 113 GLN A O 1
ATOM 882 N N . LYS A 1 114 ? -16.272 -9.840 7.621 1.00 91.69 114 LYS A N 1
ATOM 883 C CA . LYS A 1 114 ? -16.066 -8.969 8.785 1.00 91.69 114 LYS A CA 1
ATOM 884 C C . LYS A 1 114 ? -16.707 -7.607 8.547 1.00 91.69 114 LYS A C 1
ATOM 886 O O . LYS A 1 114 ? -16.730 -7.164 7.400 1.00 91.69 114 LYS A O 1
ATOM 891 N N . PRO A 1 115 ? -17.202 -6.926 9.592 1.00 93.94 115 PRO A N 1
ATOM 892 C CA . PRO A 1 115 ? -17.608 -5.534 9.465 1.00 93.94 115 PRO A CA 1
ATOM 893 C C . PRO A 1 115 ? -16.441 -4.682 8.963 1.00 93.94 115 PRO A C 1
ATOM 895 O O . PRO A 1 115 ? -15.287 -4.959 9.307 1.00 93.94 115 PRO A O 1
ATOM 898 N N . TYR A 1 116 ? -16.733 -3.637 8.185 1.00 93.75 116 TYR A N 1
ATOM 899 C CA . TYR A 1 116 ? -15.695 -2.707 7.737 1.00 93.75 116 TYR A CA 1
ATOM 900 C C . TYR A 1 116 ? -14.943 -2.094 8.921 1.00 93.75 116 TYR A C 1
ATOM 902 O O . TYR A 1 116 ? -13.714 -2.095 8.927 1.00 93.75 116 TYR A O 1
ATOM 910 N N . PHE A 1 117 ? -15.668 -1.600 9.926 1.00 96.19 117 PHE A N 1
ATOM 911 C CA . PHE A 1 117 ? -15.088 -0.877 11.047 1.00 96.19 117 PHE A CA 1
ATOM 912 C C . PHE A 1 117 ? -15.327 -1.603 12.373 1.00 96.19 117 PHE A C 1
ATOM 914 O O . PHE A 1 117 ? -16.462 -1.820 12.792 1.00 96.19 117 PHE A O 1
ATOM 921 N N . THR A 1 118 ? -14.2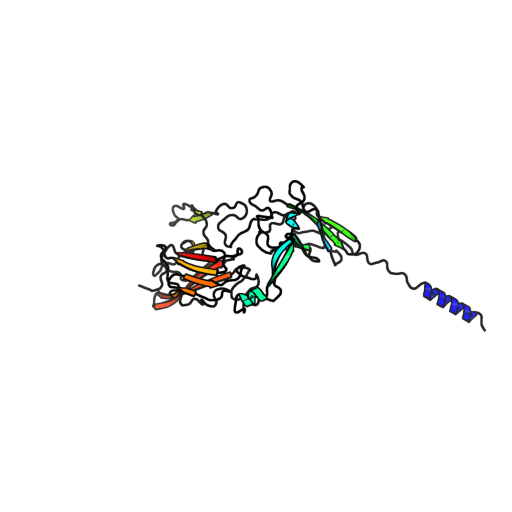37 -1.977 13.044 1.00 95.56 118 THR A N 1
ATOM 922 C CA . THR A 1 118 ? -14.264 -2.658 14.345 1.00 95.56 118 THR A CA 1
ATOM 923 C C . THR A 1 118 ? -13.213 -2.084 15.293 1.00 95.56 118 THR A C 1
ATOM 925 O O . THR A 1 118 ? -12.282 -1.393 14.875 1.00 95.56 118 THR A O 1
ATOM 928 N N . ILE A 1 119 ? -13.357 -2.380 16.585 1.00 95.69 119 ILE A N 1
ATOM 929 C CA . ILE A 1 119 ? -12.391 -2.036 17.631 1.00 95.69 119 ILE A CA 1
ATOM 930 C C . ILE A 1 119 ? -11.841 -3.315 18.266 1.00 95.69 119 ILE A C 1
ATOM 932 O O . ILE A 1 119 ? -12.584 -4.273 18.486 1.00 95.69 119 ILE A O 1
ATOM 936 N N . ARG A 1 120 ? -10.530 -3.369 18.527 1.00 93.62 120 ARG A N 1
ATOM 937 C CA . ARG A 1 120 ? -9.899 -4.554 19.122 1.00 93.62 120 ARG A CA 1
ATOM 938 C C . ARG A 1 120 ? -10.237 -4.678 20.606 1.00 93.62 120 ARG A C 1
ATOM 940 O O . ARG A 1 120 ? -9.993 -3.724 21.353 1.00 93.62 120 ARG A O 1
ATOM 947 N N . PRO A 1 121 ? -10.693 -5.861 21.061 1.00 85.69 121 PRO A N 1
ATOM 948 C CA . PRO A 1 121 ? -10.866 -6.119 22.482 1.00 85.69 121 PRO A CA 1
ATOM 949 C C . PRO A 1 121 ? -9.489 -6.086 23.164 1.00 85.69 121 PRO A C 1
ATOM 951 O O . PRO A 1 121 ? -8.564 -6.781 22.747 1.00 85.69 121 PRO A O 1
ATOM 954 N N . GLY A 1 122 ? -9.337 -5.237 24.180 1.00 84.94 122 GLY A N 1
ATOM 955 C CA . GLY A 1 122 ? -8.125 -5.118 24.996 1.00 84.94 122 GLY A CA 1
ATOM 956 C C . GLY A 1 122 ? -7.251 -3.893 24.710 1.00 84.94 122 GLY A C 1
ATOM 957 O O . GLY A 1 122 ? -6.879 -3.210 25.659 1.00 84.94 122 GLY A O 1
ATOM 958 N N . SER A 1 123 ? -6.930 -3.583 23.446 1.00 88.62 123 SER A N 1
ATOM 959 C CA . SER A 1 123 ? -6.086 -2.413 23.121 1.00 88.62 123 SER A CA 1
ATOM 960 C C . SER A 1 123 ? -6.874 -1.153 22.772 1.00 88.62 123 SER A C 1
ATOM 962 O O . SER A 1 123 ? -6.342 -0.052 22.888 1.00 88.62 123 SER A O 1
ATOM 964 N N . GLY A 1 124 ? -8.127 -1.299 22.328 1.00 91.88 124 GLY A N 1
ATOM 965 C CA . GLY A 1 124 ? -8.894 -0.173 21.801 1.00 91.88 124 GLY A CA 1
ATOM 966 C C . GLY A 1 124 ? -8.374 0.331 20.454 1.00 91.88 124 GLY A C 1
ATOM 967 O O . GLY A 1 124 ? -8.698 1.449 20.058 1.00 91.88 124 GLY A O 1
ATOM 968 N N . ASP A 1 125 ? -7.556 -0.461 19.752 1.00 95.88 125 ASP A N 1
ATOM 969 C CA . ASP A 1 125 ? -7.094 -0.120 18.408 1.00 95.88 125 ASP A CA 1
ATOM 970 C C . ASP A 1 125 ? -8.218 -0.286 17.392 1.00 95.88 125 ASP A C 1
ATOM 972 O O . ASP A 1 125 ? -9.020 -1.222 17.468 1.00 95.88 125 ASP A O 1
ATOM 976 N N . LEU A 1 126 ? -8.236 0.591 16.395 1.00 96.38 126 LEU A N 1
ATOM 977 C CA . LEU A 1 126 ? -9.234 0.555 15.337 1.00 96.38 126 LEU A CA 1
ATOM 978 C C . LEU A 1 126 ? -8.773 -0.368 14.211 1.00 96.38 126 LEU A C 1
ATOM 980 O O . LEU A 1 126 ? -7.629 -0.299 13.759 1.00 96.38 126 LEU A O 1
ATOM 984 N N . VAL A 1 127 ? -9.673 -1.225 13.742 1.00 95.12 127 VAL A N 1
ATOM 985 C CA . VAL A 1 127 ? -9.419 -2.167 12.652 1.00 95.12 127 VAL A CA 1
ATOM 986 C C . VAL A 1 127 ? -10.389 -1.882 11.522 1.00 95.12 127 VAL A C 1
ATOM 988 O O . VAL A 1 127 ? -11.607 -1.915 11.703 1.00 95.12 127 VAL A O 1
ATOM 991 N N . PHE A 1 128 ? -9.810 -1.634 10.355 1.00 94.69 128 PHE A N 1
ATOM 992 C CA . PHE A 1 128 ? -10.508 -1.388 9.108 1.00 94.69 128 PHE A CA 1
ATOM 993 C C . PHE A 1 128 ? -10.273 -2.574 8.180 1.00 94.69 128 PHE A C 1
ATOM 995 O O . PHE A 1 128 ? -9.131 -2.879 7.823 1.00 94.69 128 PHE A O 1
ATOM 1002 N N . ALA A 1 129 ? -11.346 -3.264 7.819 1.00 93.31 129 ALA A N 1
ATOM 1003 C CA . ALA A 1 129 ? -11.315 -4.295 6.796 1.00 93.31 129 ALA A CA 1
ATOM 1004 C C . ALA A 1 129 ? -11.259 -3.643 5.402 1.00 93.31 129 ALA A C 1
ATOM 1006 O O . ALA A 1 129 ? -11.698 -2.510 5.210 1.00 93.31 129 ALA A O 1
ATOM 1007 N N . ALA A 1 130 ? -10.728 -4.345 4.405 1.00 90.81 130 ALA A N 1
ATOM 1008 C CA . ALA A 1 130 ? -10.744 -3.865 3.032 1.00 90.81 130 ALA A CA 1
ATOM 1009 C C . ALA A 1 130 ? -12.196 -3.714 2.538 1.00 90.81 130 ALA A C 1
ATOM 1011 O O . ALA A 1 130 ? -12.960 -4.678 2.471 1.00 90.81 130 ALA A O 1
ATOM 1012 N N . ALA A 1 131 ? -12.567 -2.486 2.183 1.00 91.00 131 ALA A N 1
ATOM 1013 C CA . ALA A 1 131 ? -13.852 -2.143 1.585 1.00 91.00 131 ALA A CA 1
ATOM 1014 C C . ALA A 1 131 ? -13.654 -1.135 0.453 1.00 91.00 131 ALA A C 1
ATOM 1016 O O . ALA A 1 131 ? -12.646 -0.421 0.424 1.00 91.00 131 ALA A O 1
ATOM 1017 N N . SER A 1 132 ? -14.618 -1.090 -0.466 1.00 90.69 132 SER A N 1
ATOM 1018 C CA . SER A 1 132 ? -14.579 -0.180 -1.606 1.00 90.69 132 SER A CA 1
ATOM 1019 C C . SER A 1 132 ? -15.259 1.158 -1.313 1.00 90.69 132 SER A C 1
ATOM 1021 O O . SER A 1 132 ? -16.236 1.215 -0.560 1.00 90.69 132 SER A O 1
ATOM 1023 N N . SER A 1 133 ? -14.801 2.221 -1.978 1.00 92.25 133 SER A N 1
ATOM 1024 C CA . SER A 1 133 ? -15.473 3.522 -1.997 1.00 92.25 133 SER A CA 1
ATOM 1025 C C . SER A 1 133 ? -16.841 3.518 -2.680 1.00 92.25 133 SER A C 1
ATOM 1027 O O . SER A 1 133 ? -17.578 4.494 -2.574 1.00 92.25 133 SER A O 1
ATOM 1029 N N . ALA A 1 134 ? -17.221 2.413 -3.331 1.00 90.75 134 ALA A N 1
ATOM 1030 C CA . ALA A 1 134 ? -18.593 2.186 -3.777 1.00 90.75 134 ALA A CA 1
ATOM 1031 C C . ALA A 1 134 ? -19.583 1.997 -2.608 1.00 90.75 134 ALA A C 1
ATOM 1033 O O . ALA A 1 134 ? -20.781 2.197 -2.790 1.00 90.75 134 ALA A O 1
ATOM 1034 N N . VAL A 1 135 ? -19.096 1.599 -1.425 1.00 90.94 135 VAL A N 1
ATOM 1035 C CA . VAL A 1 135 ? -19.916 1.331 -0.229 1.00 90.94 135 VAL A CA 1
ATOM 1036 C C . VAL A 1 135 ? -19.619 2.333 0.884 1.00 90.94 135 VAL A C 1
ATOM 1038 O O . VAL A 1 135 ? -20.541 2.841 1.516 1.00 90.94 135 VAL A O 1
ATOM 1041 N N . ILE A 1 136 ? -18.338 2.630 1.125 1.00 93.44 136 ILE A N 1
ATOM 1042 C CA . ILE A 1 136 ? -17.900 3.549 2.181 1.00 93.44 136 ILE A CA 1
ATOM 1043 C C . ILE A 1 136 ? -17.543 4.897 1.570 1.00 93.44 136 ILE A C 1
ATOM 1045 O O . ILE A 1 136 ? -16.707 4.975 0.671 1.00 93.44 136 ILE A O 1
ATOM 1049 N N . HIS A 1 137 ? -18.117 5.979 2.084 1.00 93.12 137 HIS A N 1
ATOM 1050 C CA . HIS A 1 137 ? -17.794 7.306 1.578 1.00 93.12 137 HIS A CA 1
ATOM 1051 C C . HIS A 1 137 ? -16.364 7.698 1.970 1.00 93.12 137 HIS A C 1
ATOM 1053 O O . HIS A 1 137 ? -15.907 7.444 3.086 1.00 93.12 137 HIS A O 1
ATOM 1059 N N . GLY A 1 138 ? -15.643 8.351 1.059 1.00 93.31 138 GLY A N 1
ATOM 1060 C CA . GLY A 1 138 ? -14.257 8.735 1.304 1.00 93.31 138 GLY A CA 1
ATOM 1061 C C . GLY A 1 138 ? -13.823 9.952 0.502 1.00 93.31 138 GLY A C 1
ATOM 1062 O O . GLY A 1 138 ? -14.363 10.257 -0.560 1.00 93.31 138 GLY A O 1
ATOM 1063 N N . LYS A 1 139 ? -12.814 10.668 1.000 1.00 94.12 139 LYS A N 1
ATOM 1064 C CA . LYS A 1 139 ? -12.239 11.834 0.320 1.00 94.12 139 LYS A CA 1
ATOM 1065 C C . LYS A 1 139 ? -11.771 11.459 -1.094 1.00 94.12 139 LYS A C 1
ATOM 1067 O O . LYS A 1 139 ? -11.131 10.410 -1.257 1.00 94.12 139 LYS A O 1
ATOM 1072 N N . PRO A 1 140 ? -12.072 12.286 -2.115 1.00 91.94 140 PRO A N 1
ATOM 1073 C CA . PRO A 1 140 ? -12.454 13.708 -2.045 1.00 91.94 140 PRO A CA 1
ATOM 1074 C C . PRO A 1 140 ? -13.950 14.013 -1.842 1.00 91.94 140 PRO A C 1
ATOM 1076 O O . PRO A 1 140 ? -14.320 15.184 -1.897 1.00 91.94 140 PRO A O 1
ATOM 1079 N N . ASP A 1 141 ? -14.811 13.019 -1.610 1.00 89.38 141 ASP A N 1
ATOM 1080 C CA . ASP A 1 141 ? -16.259 13.249 -1.523 1.00 89.38 141 ASP A CA 1
ATOM 1081 C C . ASP A 1 141 ? -16.631 14.218 -0.387 1.00 89.38 141 ASP A C 1
ATOM 1083 O O . ASP A 1 141 ? -15.960 14.302 0.653 1.00 89.38 141 ASP A O 1
ATOM 1087 N N . THR A 1 142 ? -17.720 14.964 -0.583 1.00 85.12 142 THR A N 1
ATOM 1088 C CA . THR A 1 142 ? -18.210 15.968 0.374 1.00 85.12 142 THR A CA 1
ATOM 1089 C C . THR A 1 142 ? -18.768 15.333 1.650 1.00 85.12 142 THR A C 1
ATOM 1091 O O . THR A 1 142 ? -18.544 15.872 2.730 1.00 85.12 142 THR A O 1
ATOM 1094 N N . ASP A 1 143 ? -19.395 14.157 1.549 1.00 88.19 143 ASP A N 1
ATOM 1095 C CA . ASP A 1 143 ? -19.989 13.391 2.661 1.00 88.19 143 ASP A CA 1
ATOM 1096 C C . ASP A 1 143 ? -19.058 12.268 3.164 1.00 88.19 143 ASP A C 1
ATOM 1098 O O . ASP A 1 143 ? -19.459 11.119 3.300 1.00 88.19 143 ASP A O 1
ATOM 1102 N N . SER A 1 144 ? -17.773 12.579 3.364 1.00 92.06 144 SER A N 1
ATOM 1103 C CA . SER A 1 144 ? -16.733 11.615 3.784 1.00 92.06 144 SER A CA 1
ATOM 1104 C C . SER A 1 144 ? -16.456 11.600 5.291 1.00 92.06 144 SER A C 1
ATOM 1106 O O . SER A 1 144 ? -15.592 10.853 5.747 1.00 92.06 144 SER A O 1
ATOM 1108 N N . LEU A 1 145 ? -17.143 12.445 6.066 1.00 96.00 145 LEU A N 1
ATOM 1109 C CA . LEU A 1 145 ? -16.986 12.518 7.515 1.00 96.00 145 LEU A CA 1
ATOM 1110 C C . LEU A 1 145 ? -18.027 11.634 8.206 1.00 96.00 145 LEU A C 1
ATOM 1112 O O . LEU A 1 145 ? -19.231 11.866 8.112 1.00 96.00 145 LEU A O 1
ATOM 1116 N N . TYR A 1 146 ? -17.525 10.689 8.986 1.00 97.12 146 TYR A N 1
ATOM 1117 C CA . TYR A 1 146 ? -18.291 9.887 9.922 1.00 97.12 146 TYR A CA 1
ATOM 1118 C C . TYR A 1 146 ? -17.977 10.304 11.355 1.00 97.12 146 TYR A C 1
ATOM 1120 O O . TYR A 1 146 ? -16.852 10.699 11.676 1.00 97.12 146 TYR A O 1
ATOM 1128 N N . LEU A 1 147 ? -18.978 10.186 12.219 1.00 97.56 147 LEU A N 1
ATOM 1129 C CA . LEU A 1 147 ? -18.866 10.380 13.653 1.00 97.56 147 LEU A CA 1
ATOM 1130 C C . LEU A 1 147 ? -19.195 9.074 14.365 1.00 97.56 147 LEU A C 1
ATOM 1132 O O . LEU A 1 147 ? -20.090 8.328 13.966 1.00 97.56 147 LEU A O 1
ATOM 1136 N N . PHE A 1 148 ? -18.474 8.801 15.437 1.00 97.56 148 PHE A N 1
ATOM 1137 C CA . PHE A 1 148 ? -18.710 7.638 16.274 1.00 97.56 148 PHE A CA 1
ATOM 1138 C C . PHE A 1 148 ? -18.290 7.936 17.704 1.00 97.56 148 PHE A C 1
ATOM 1140 O O . PHE A 1 148 ? -17.546 8.881 17.969 1.00 97.56 148 PHE A O 1
ATOM 1147 N N . ASP A 1 149 ? -18.783 7.129 18.628 1.00 97.25 149 ASP A N 1
ATOM 1148 C CA . ASP A 1 149 ? -18.413 7.227 20.026 1.00 97.25 149 ASP A CA 1
ATOM 1149 C C . ASP A 1 149 ? -17.678 5.943 20.436 1.00 97.25 149 ASP A C 1
ATOM 1151 O O . ASP A 1 149 ? -17.954 4.860 19.915 1.00 97.25 149 ASP A O 1
ATOM 1155 N N . ILE A 1 150 ? -16.728 6.053 21.362 1.00 96.62 150 ILE A N 1
ATOM 1156 C CA . ILE A 1 150 ? -16.026 4.904 21.938 1.00 96.62 150 ILE A CA 1
ATOM 1157 C C . ILE A 1 150 ? -16.360 4.839 23.419 1.00 96.62 150 ILE A C 1
ATOM 1159 O O . ILE A 1 150 ? -16.073 5.772 24.173 1.00 96.62 150 ILE A O 1
ATOM 1163 N N . LYS A 1 151 ? -16.940 3.726 23.858 1.00 95.69 151 LYS A N 1
ATOM 1164 C CA . LYS A 1 151 ? -17.130 3.436 25.276 1.00 95.69 151 LYS A CA 1
ATOM 1165 C C . LYS A 1 151 ? -15.978 2.576 25.766 1.00 95.69 151 LYS A C 1
ATOM 1167 O O . LYS A 1 151 ? -15.723 1.503 25.229 1.00 95.69 151 LYS A O 1
ATOM 1172 N N . VAL A 1 152 ? -15.307 3.051 26.807 1.00 95.31 152 VAL A N 1
ATOM 1173 C CA . VAL A 1 152 ? -14.292 2.297 27.545 1.00 95.31 152 VAL A CA 1
ATOM 1174 C C . VAL A 1 152 ? -14.891 1.896 28.878 1.00 95.31 152 VAL A C 1
ATOM 1176 O O . VAL A 1 152 ? -15.457 2.740 29.569 1.00 95.31 152 VAL A O 1
ATOM 1179 N N . SER A 1 153 ? -14.790 0.624 29.243 1.00 93.19 153 SER A N 1
ATOM 1180 C CA . SER A 1 153 ? -15.329 0.105 30.500 1.00 93.19 153 SER A CA 1
ATOM 1181 C C . SER A 1 153 ? -14.404 -0.918 31.142 1.00 93.19 153 SER A C 1
ATOM 1183 O O . SER A 1 153 ? -13.588 -1.531 30.460 1.00 93.19 153 SER A O 1
ATOM 1185 N N . ASN A 1 154 ? -14.527 -1.096 32.452 1.00 89.88 154 ASN A N 1
ATOM 1186 C CA . ASN A 1 154 ? -13.899 -2.196 33.181 1.00 89.88 154 ASN A CA 1
ATOM 1187 C C . ASN A 1 154 ? -14.943 -3.254 33.572 1.00 89.88 154 ASN A C 1
ATOM 1189 O O . ASN A 1 154 ? -16.139 -3.076 33.321 1.00 89.88 154 ASN A O 1
ATOM 1193 N N . ASN A 1 155 ? -14.520 -4.360 34.181 1.00 84.50 155 ASN A N 1
ATOM 1194 C CA . ASN A 1 155 ? -15.432 -5.460 34.507 1.00 84.50 155 ASN A CA 1
ATOM 1195 C C . ASN A 1 155 ? -16.368 -5.125 35.670 1.00 84.50 155 ASN A C 1
ATOM 1197 O O . ASN A 1 155 ? -17.409 -5.758 35.831 1.00 84.50 155 ASN A O 1
ATOM 1201 N N . THR A 1 156 ? -16.017 -4.125 36.482 1.00 80.31 156 THR A N 1
ATOM 1202 C CA . THR A 1 156 ? -16.816 -3.700 37.637 1.00 80.31 156 THR A CA 1
ATOM 1203 C C . THR A 1 156 ? -17.805 -2.576 37.316 1.00 80.31 156 THR A C 1
ATOM 1205 O O . THR A 1 156 ? -18.427 -2.035 38.226 1.00 80.31 156 THR A O 1
ATOM 1208 N N . GLY A 1 157 ? -17.974 -2.227 36.035 1.00 78.56 157 GLY A N 1
ATOM 1209 C CA . GLY A 1 157 ? -19.034 -1.341 35.543 1.00 78.56 157 GLY A CA 1
ATOM 1210 C C . GLY A 1 157 ? -18.675 0.143 35.430 1.00 78.56 157 GLY A C 1
ATOM 1211 O O . GLY A 1 157 ? -19.490 0.918 34.925 1.00 78.56 157 GLY A O 1
ATOM 1212 N N . ALA A 1 158 ? -17.470 0.564 35.831 1.00 86.56 158 ALA A N 1
ATOM 1213 C CA . ALA A 1 158 ? -17.023 1.927 35.562 1.00 86.56 158 ALA A CA 1
ATOM 1214 C C . ALA A 1 158 ? -16.816 2.091 34.053 1.00 86.56 158 ALA A C 1
ATOM 1216 O O . ALA A 1 158 ? -16.206 1.239 33.404 1.00 86.56 158 ALA A O 1
ATOM 1217 N N . SER A 1 159 ? -17.330 3.182 33.486 1.00 92.31 159 SER A N 1
ATOM 1218 C CA . SER A 1 159 ? -17.188 3.456 32.060 1.00 92.31 159 SER A CA 1
ATOM 1219 C C . SER A 1 159 ? -16.973 4.933 31.770 1.00 92.31 159 SER A C 1
ATOM 1221 O O . SER A 1 159 ? -17.391 5.805 32.531 1.00 92.31 159 SER A O 1
ATOM 1223 N N . LYS A 1 160 ? -16.302 5.206 30.654 1.00 94.31 160 LYS A N 1
ATOM 1224 C CA . LYS A 1 160 ? -16.113 6.540 30.096 1.00 94.31 160 LYS A CA 1
ATOM 1225 C C . LYS A 1 160 ? -16.477 6.509 28.621 1.00 94.31 160 LYS A C 1
ATOM 1227 O O . LYS A 1 160 ? -16.059 5.610 27.893 1.00 94.31 160 LYS A O 1
ATOM 1232 N N . LEU A 1 161 ? -17.248 7.504 28.199 1.00 96.06 161 LEU A N 1
ATOM 1233 C CA . LEU A 1 161 ? -17.660 7.672 26.815 1.00 96.06 161 LEU A CA 1
ATOM 1234 C C . LEU A 1 161 ? -16.835 8.781 26.160 1.00 96.06 161 LEU A C 1
ATOM 1236 O O . LEU A 1 161 ? -16.778 9.903 26.661 1.00 96.06 161 LEU A O 1
ATOM 1240 N N . PHE A 1 162 ? -16.221 8.458 25.031 1.00 96.31 162 PHE A N 1
ATOM 1241 C CA . PHE A 1 162 ? -15.563 9.403 24.142 1.00 96.31 162 PHE A CA 1
ATOM 1242 C C . PHE A 1 162 ? -16.496 9.666 22.975 1.00 96.31 162 PHE A C 1
ATOM 1244 O O . PHE A 1 162 ? -16.701 8.789 22.143 1.00 96.31 162 PHE A O 1
ATOM 1251 N N . THR A 1 163 ? -17.105 10.844 22.939 1.00 96.00 163 THR A N 1
ATOM 1252 C CA . THR A 1 163 ? -18.112 11.184 21.934 1.00 96.00 163 THR A CA 1
ATOM 1253 C C . THR A 1 163 ? -17.493 11.865 20.718 1.00 96.00 163 THR A C 1
ATOM 1255 O O . THR A 1 163 ? -16.416 12.459 20.804 1.00 96.00 163 THR A O 1
ATOM 1258 N N . ASN A 1 164 ? -18.192 11.800 19.583 1.00 95.62 164 ASN A N 1
ATOM 1259 C CA . ASN A 1 164 ? -17.877 12.544 18.356 1.00 95.62 164 ASN A CA 1
ATOM 1260 C C . ASN A 1 164 ? -16.440 12.341 17.837 1.00 95.62 164 ASN A C 1
ATOM 1262 O O . ASN A 1 164 ? -15.836 13.271 17.298 1.00 95.62 164 ASN A O 1
ATOM 1266 N N . GLN A 1 165 ? -15.894 11.135 17.984 1.00 96.94 165 GLN A N 1
ATOM 1267 C CA . GLN A 1 165 ? -14.672 10.751 17.284 1.00 96.94 165 GLN A CA 1
ATOM 1268 C C . GLN A 1 165 ? -14.935 10.790 15.775 1.00 96.94 165 GLN A C 1
ATOM 1270 O O . GLN A 1 165 ? -16.033 10.467 15.319 1.00 96.94 165 GLN A O 1
ATOM 1275 N N . LYS A 1 166 ? -13.945 11.220 14.997 1.00 97.25 166 LYS A N 1
ATOM 1276 C CA . LYS A 1 166 ? -14.059 11.489 13.565 1.00 97.25 166 LYS A CA 1
ATOM 1277 C C . LYS A 1 166 ? -13.371 10.396 12.770 1.00 97.25 166 LYS A C 1
ATOM 1279 O O . LYS A 1 166 ? -12.206 10.076 12.996 1.00 97.25 166 LYS A O 1
ATOM 1284 N N . LEU A 1 167 ? -14.079 9.867 11.786 1.00 97.25 167 LEU A N 1
ATOM 1285 C CA . LEU A 1 167 ? -13.544 8.951 10.792 1.00 97.25 167 LEU A CA 1
ATOM 1286 C C . LEU A 1 167 ? -13.677 9.614 9.418 1.00 97.25 167 LEU A C 1
ATOM 1288 O O . LEU A 1 167 ? -14.781 9.938 8.993 1.00 97.25 167 LEU A O 1
ATOM 1292 N N . ILE A 1 168 ? -12.551 9.837 8.738 1.00 96.25 168 ILE A N 1
ATOM 1293 C CA . ILE A 1 168 ? -12.497 10.456 7.406 1.00 96.25 168 ILE A CA 1
ATOM 1294 C C . ILE A 1 168 ? -11.694 9.538 6.476 1.00 96.25 168 ILE A C 1
ATOM 1296 O O . ILE A 1 168 ? -10.480 9.711 6.339 1.00 96.25 168 ILE A O 1
ATOM 1300 N N . PRO A 1 169 ? -12.329 8.528 5.857 1.00 95.94 169 PRO A N 1
ATOM 1301 C CA . PRO A 1 169 ? -11.640 7.619 4.955 1.00 95.94 169 PRO A CA 1
ATOM 1302 C C . PRO A 1 169 ? -11.157 8.343 3.692 1.00 95.94 169 PRO A C 1
ATOM 1304 O O . PRO A 1 169 ? -11.816 9.252 3.185 1.00 95.94 169 PRO A O 1
ATOM 1307 N N . TYR A 1 170 ? -10.032 7.911 3.133 1.00 95.94 170 TYR A N 1
ATOM 1308 C CA . TYR A 1 170 ? -9.623 8.238 1.767 1.00 95.94 170 TYR A CA 1
ATOM 1309 C C . TYR A 1 170 ? -10.071 7.128 0.826 1.00 95.94 170 TYR A C 1
ATOM 1311 O O . TYR A 1 170 ? -9.975 5.954 1.181 1.00 95.94 170 TYR A O 1
ATOM 1319 N N . LYS A 1 171 ? -10.493 7.478 -0.397 1.00 95.00 171 LYS A N 1
ATOM 1320 C CA . LYS A 1 171 ? -10.732 6.475 -1.449 1.00 95.00 171 LYS A CA 1
ATOM 1321 C C . LYS A 1 171 ? -9.501 5.597 -1.685 1.00 95.00 171 LYS A C 1
ATOM 1323 O O . LYS A 1 171 ? -8.382 5.957 -1.312 1.00 95.00 171 LYS A O 1
ATOM 1328 N N . GLU A 1 172 ? -9.698 4.481 -2.367 1.00 94.56 172 GLU A N 1
ATOM 1329 C CA . GLU A 1 172 ? -8.652 3.524 -2.689 1.00 94.56 172 GLU A CA 1
ATOM 1330 C C . GLU A 1 172 ? -7.489 4.211 -3.416 1.00 94.56 172 GLU A C 1
ATOM 1332 O O . GLU A 1 172 ? -7.657 5.071 -4.293 1.00 94.56 172 GLU A O 1
ATOM 1337 N N . ILE A 1 173 ? -6.279 3.861 -2.998 1.00 95.06 173 ILE A N 1
ATOM 1338 C CA . ILE A 1 173 ? -5.045 4.214 -3.689 1.00 95.06 173 ILE A CA 1
ATOM 1339 C C . ILE A 1 173 ? -4.505 2.896 -4.246 1.00 95.06 173 ILE A C 1
ATOM 1341 O O . ILE A 1 173 ? -4.164 2.013 -3.449 1.00 95.06 173 ILE A O 1
ATOM 1345 N N . PRO A 1 174 ? -4.478 2.728 -5.577 1.00 94.81 174 PRO A N 1
ATOM 1346 C CA . PRO A 1 174 ? -4.225 1.426 -6.182 1.00 94.81 174 PRO A CA 1
ATOM 1347 C C . PRO A 1 174 ? -2.771 0.980 -6.028 1.00 94.81 174 PRO A C 1
ATOM 1349 O O . PRO A 1 174 ? -2.511 -0.213 -5.898 1.00 94.81 174 PRO A O 1
ATOM 1352 N N . TYR A 1 175 ? -1.833 1.927 -5.971 1.00 96.06 175 TYR A N 1
ATOM 1353 C CA . TYR A 1 175 ? -0.408 1.683 -5.775 1.00 96.06 175 TYR A CA 1
ATOM 1354 C C . TYR A 1 175 ? 0.278 2.875 -5.104 1.00 96.06 175 TYR A C 1
ATOM 1356 O O . TYR A 1 175 ? -0.251 3.984 -5.073 1.00 96.06 175 TYR A O 1
ATOM 1364 N N . GLU A 1 176 ? 1.479 2.641 -4.591 1.00 95.00 176 GLU A N 1
ATOM 1365 C CA . GLU A 1 176 ? 2.397 3.652 -4.078 1.00 95.00 176 GLU A CA 1
ATOM 1366 C C . GLU A 1 176 ? 3.804 3.418 -4.657 1.00 95.00 176 GLU A C 1
ATOM 1368 O O . GLU A 1 176 ? 4.194 2.259 -4.793 1.00 95.00 176 GLU A O 1
ATOM 1373 N N . PRO A 1 177 ? 4.594 4.465 -4.965 1.00 94.88 177 PRO A N 1
ATOM 1374 C CA . PRO A 1 177 ? 4.286 5.889 -4.807 1.00 94.88 177 PRO A CA 1
ATOM 1375 C C . PRO A 1 177 ? 3.187 6.370 -5.765 1.00 94.88 177 PRO A C 1
ATOM 1377 O O . PRO A 1 177 ? 3.194 6.014 -6.934 1.00 94.88 177 PRO A O 1
ATOM 1380 N N . PHE A 1 178 ? 2.257 7.188 -5.265 1.00 93.12 178 PHE A N 1
ATOM 1381 C CA . PHE A 1 178 ? 1.094 7.666 -6.021 1.00 93.12 178 PHE A CA 1
ATOM 1382 C C . PHE A 1 178 ? 1.285 9.121 -6.462 1.00 93.12 178 PHE A C 1
ATOM 1384 O O . PHE A 1 178 ? 1.653 9.968 -5.652 1.00 93.12 178 PHE A O 1
ATOM 1391 N N . GLU A 1 179 ? 1.050 9.454 -7.726 1.00 93.69 179 GLU A N 1
ATOM 1392 C CA . GLU A 1 179 ? 1.362 10.763 -8.323 1.00 93.69 179 GLU A CA 1
ATOM 1393 C C . GLU A 1 179 ? 0.323 11.846 -8.012 1.00 93.69 179 GLU A C 1
ATOM 1395 O O . GLU A 1 179 ? 0.554 13.027 -8.270 1.00 93.69 179 GLU A O 1
ATOM 1400 N N . TYR A 1 180 ? -0.805 11.473 -7.415 1.00 93.75 180 TYR A N 1
ATOM 1401 C CA . TYR A 1 180 ? -1.908 12.376 -7.109 1.00 93.75 180 TYR A CA 1
ATOM 1402 C C . TYR A 1 180 ? -2.008 12.638 -5.608 1.00 93.75 180 TYR A C 1
ATOM 1404 O O . TYR A 1 180 ? -1.642 11.812 -4.769 1.00 93.75 180 TYR A O 1
ATOM 1412 N N . ASN A 1 181 ? -2.542 13.802 -5.250 1.00 93.38 181 ASN A N 1
ATOM 1413 C CA . ASN A 1 181 ? -2.832 14.130 -3.866 1.00 93.38 181 ASN A CA 1
ATOM 1414 C C . ASN A 1 181 ? -3.939 13.198 -3.343 1.00 93.38 181 ASN A C 1
ATOM 1416 O O . ASN A 1 181 ? -5.009 13.099 -3.945 1.00 93.38 181 ASN A O 1
ATOM 1420 N N . LYS A 1 182 ? -3.693 12.529 -2.212 1.00 90.12 182 LYS A N 1
ATOM 1421 C CA . LYS A 1 182 ? -4.636 11.567 -1.616 1.00 90.12 182 LYS A CA 1
ATOM 1422 C C . LYS A 1 182 ? -6.000 12.175 -1.264 1.00 90.12 182 LYS A C 1
ATOM 1424 O O . LYS A 1 182 ? -7.009 11.481 -1.343 1.00 90.12 182 LYS A O 1
ATOM 1429 N N . GLU A 1 183 ? -6.028 13.458 -0.903 1.00 90.56 183 GLU A N 1
ATOM 1430 C CA . GLU A 1 183 ? -7.224 14.152 -0.427 1.00 90.56 183 GLU A CA 1
ATOM 1431 C C . GLU A 1 183 ? -8.021 14.760 -1.575 1.00 90.56 183 GLU A C 1
ATOM 1433 O O . GLU A 1 183 ? -9.237 14.620 -1.609 1.00 90.56 183 GLU A O 1
ATOM 1438 N N . THR A 1 184 ? -7.343 15.431 -2.513 1.00 90.94 184 THR A N 1
ATOM 1439 C CA . THR A 1 184 ? -7.995 16.194 -3.593 1.00 90.94 184 THR A CA 1
ATOM 1440 C C . THR A 1 184 ? -8.045 15.458 -4.926 1.00 90.94 184 THR A C 1
ATOM 1442 O O . THR A 1 184 ? -8.748 15.899 -5.830 1.00 90.94 184 THR A O 1
ATOM 1445 N N . ARG A 1 185 ? -7.276 14.369 -5.079 1.00 90.38 185 ARG A N 1
ATOM 1446 C CA . ARG A 1 185 ? -7.076 13.619 -6.335 1.00 90.38 185 ARG A CA 1
ATOM 1447 C C . ARG A 1 185 ? -6.547 14.451 -7.502 1.00 90.38 185 ARG A C 1
ATOM 1449 O O . ARG A 1 185 ? -6.558 13.996 -8.640 1.00 90.38 185 ARG A O 1
ATOM 1456 N N . LYS A 1 186 ? -6.015 15.642 -7.225 1.00 92.38 186 LYS A N 1
ATOM 1457 C CA . LYS A 1 186 ? -5.314 16.457 -8.219 1.00 92.38 186 LYS A CA 1
ATOM 1458 C C . LYS A 1 186 ? -3.880 15.944 -8.412 1.00 92.38 186 LYS A C 1
ATOM 1460 O O . LYS A 1 186 ? -3.282 15.493 -7.428 1.00 92.38 186 LYS A O 1
ATOM 1465 N N . PRO A 1 187 ? -3.322 16.010 -9.636 1.00 93.06 187 PRO A N 1
ATOM 1466 C CA . PRO A 1 187 ? -1.918 15.689 -9.875 1.00 93.06 187 PRO A CA 1
ATOM 1467 C C . PRO A 1 187 ? -1.013 16.507 -8.953 1.00 93.06 187 PRO A C 1
ATOM 1469 O O . PRO A 1 187 ? -1.228 17.708 -8.777 1.00 93.06 187 PRO A O 1
ATOM 1472 N N . LEU A 1 188 ? -0.013 15.867 -8.355 1.00 93.31 188 LEU A N 1
ATOM 1473 C CA . LEU A 1 188 ? 1.022 16.577 -7.610 1.00 93.31 188 LEU A CA 1
ATOM 1474 C C . LEU A 1 188 ? 2.021 17.190 -8.587 1.00 93.31 188 LEU A C 1
ATOM 1476 O O . LEU A 1 188 ? 2.184 16.717 -9.711 1.00 93.31 188 LEU A O 1
ATOM 1480 N N . THR A 1 189 ? 2.708 18.234 -8.144 1.00 90.06 189 THR A N 1
ATOM 1481 C CA . THR A 1 189 ? 3.751 18.907 -8.919 1.00 90.06 189 THR A CA 1
ATOM 1482 C C . THR A 1 189 ? 5.088 18.835 -8.197 1.00 90.06 189 THR A C 1
ATOM 1484 O O . THR A 1 189 ? 5.142 18.748 -6.971 1.00 90.06 189 THR A O 1
ATOM 1487 N N . GLU A 1 190 ? 6.172 18.897 -8.956 1.00 85.19 190 GLU A N 1
ATOM 1488 C CA . GLU A 1 190 ? 7.542 19.000 -8.464 1.00 85.19 190 GLU A CA 1
ATOM 1489 C C . GLU A 1 190 ? 8.255 20.163 -9.166 1.00 85.19 190 GLU A C 1
ATOM 1491 O O . GLU A 1 190 ? 7.947 20.483 -10.316 1.00 85.19 190 GLU A O 1
ATOM 1496 N N . SER A 1 191 ? 9.174 20.823 -8.459 1.00 80.94 191 SER A N 1
ATOM 1497 C CA . SER A 1 191 ? 9.916 21.975 -8.9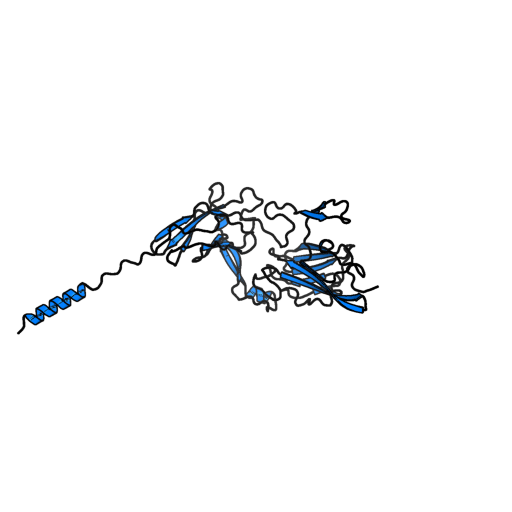78 1.00 80.94 191 SER A CA 1
ATOM 1498 C C . SER A 1 191 ? 11.385 21.624 -9.169 1.00 80.94 191 SER A C 1
ATOM 1500 O O . SER A 1 191 ? 12.012 21.054 -8.276 1.00 80.94 191 SER A O 1
ATOM 1502 N N . PHE A 1 192 ? 11.939 22.006 -10.318 1.00 69.94 192 PHE A N 1
ATOM 1503 C CA . PHE A 1 192 ? 13.346 21.815 -10.656 1.00 69.94 192 PHE A CA 1
ATOM 1504 C C . PHE A 1 192 ? 14.045 23.158 -10.827 1.00 69.94 192 PHE A C 1
ATOM 1506 O O . PHE A 1 192 ? 13.479 24.089 -11.405 1.00 69.94 192 PHE A O 1
ATOM 1513 N N . GLN A 1 193 ? 15.294 23.237 -10.369 1.00 66.94 193 GLN A N 1
ATOM 1514 C CA . GLN A 1 193 ? 16.172 24.344 -10.728 1.00 66.94 193 GLN A CA 1
ATOM 1515 C C . GLN A 1 193 ? 16.836 24.058 -12.074 1.00 66.94 193 GLN A C 1
ATOM 1517 O O . GLN A 1 193 ? 17.426 22.996 -12.274 1.00 66.94 193 GLN A O 1
ATOM 1522 N N . THR A 1 194 ? 16.742 25.010 -12.999 1.00 57.75 194 THR A N 1
ATOM 1523 C CA . THR A 1 194 ? 17.491 24.976 -14.256 1.00 57.75 194 THR A CA 1
ATOM 1524 C C . THR A 1 194 ? 18.941 25.400 -14.014 1.00 57.75 194 THR A C 1
ATOM 1526 O O . THR A 1 194 ? 19.190 26.381 -13.319 1.00 57.75 194 THR A O 1
ATOM 1529 N N . TYR A 1 195 ? 19.899 24.675 -14.594 1.00 54.56 195 TYR A N 1
ATOM 1530 C CA . TYR A 1 195 ? 21.324 25.031 -14.588 1.00 54.56 195 TYR A CA 1
ATOM 1531 C C . TYR A 1 195 ? 21.673 25.809 -15.877 1.00 54.56 195 TYR A C 1
ATOM 1533 O O . TYR A 1 195 ? 21.170 25.398 -16.928 1.00 54.56 195 TYR A O 1
ATOM 1541 N N . PRO A 1 196 ? 22.517 26.872 -15.864 1.00 52.91 196 PRO A N 1
ATOM 1542 C CA . PRO A 1 196 ? 23.418 27.343 -14.795 1.00 52.91 196 PRO A CA 1
ATOM 1543 C C . PRO A 1 196 ? 22.781 28.292 -13.749 1.00 52.91 196 PRO A C 1
ATOM 1545 O O . PRO A 1 196 ? 21.764 28.925 -14.023 1.00 52.91 196 PRO A O 1
ATOM 1548 N N . PRO A 1 197 ? 23.386 28.428 -12.547 1.00 53.78 197 PRO A N 1
ATOM 1549 C CA . PRO A 1 197 ? 22.779 29.063 -11.370 1.00 53.78 197 PRO A CA 1
ATOM 1550 C C . PRO A 1 197 ? 22.767 30.600 -11.398 1.00 53.78 197 PRO A C 1
ATOM 1552 O O . PRO A 1 197 ? 22.390 31.225 -10.412 1.00 53.78 197 PRO A O 1
ATOM 1555 N N . THR A 1 198 ? 23.179 31.226 -12.502 1.00 62.25 198 THR A N 1
ATOM 1556 C CA . THR A 1 198 ? 23.237 32.690 -12.620 1.00 62.25 198 THR A CA 1
ATOM 1557 C C . THR A 1 198 ? 21.873 33.324 -12.894 1.00 62.25 198 THR A C 1
ATOM 1559 O O . THR A 1 198 ? 21.698 34.490 -12.571 1.00 62.25 198 THR A O 1
ATOM 1562 N N . ASN A 1 199 ? 20.903 32.558 -13.413 1.00 59.00 199 ASN A N 1
ATOM 1563 C CA . ASN A 1 199 ? 19.519 32.984 -13.660 1.00 59.00 199 ASN A CA 1
ATOM 1564 C C . ASN A 1 199 ? 18.549 31.850 -13.277 1.00 59.00 199 ASN A C 1
ATOM 1566 O O . ASN A 1 199 ? 17.994 31.164 -14.137 1.00 59.00 199 ASN A O 1
ATOM 1570 N N . THR A 1 200 ? 18.385 31.596 -11.978 1.00 57.47 200 THR A N 1
ATOM 1571 C CA . THR A 1 200 ? 17.573 30.490 -11.445 1.00 57.47 200 THR A CA 1
ATOM 1572 C C . THR A 1 200 ? 16.074 30.686 -11.697 1.00 57.47 200 THR A C 1
ATOM 1574 O O . THR A 1 200 ? 15.330 31.175 -10.850 1.00 57.47 200 THR A O 1
ATOM 1577 N N . THR A 1 201 ? 15.587 30.227 -12.849 1.00 63.50 201 THR A N 1
ATOM 1578 C CA . THR A 1 201 ? 14.153 29.996 -13.061 1.00 63.50 201 THR A CA 1
ATOM 1579 C C . THR A 1 201 ? 13.774 28.620 -12.522 1.00 63.50 201 THR A C 1
ATOM 1581 O O . THR A 1 201 ? 14.342 27.606 -12.924 1.00 63.50 201 THR A O 1
ATOM 1584 N N . SER A 1 202 ? 12.822 28.565 -11.590 1.00 69.56 202 SER A N 1
ATOM 1585 C CA . SER A 1 202 ? 12.249 27.287 -11.155 1.00 69.56 202 SER A CA 1
ATOM 1586 C C . SER A 1 202 ? 11.155 26.875 -12.134 1.00 69.56 202 SER A C 1
ATOM 1588 O O . SER A 1 202 ? 10.237 27.653 -12.383 1.00 69.56 202 SER A O 1
ATOM 1590 N N . ILE A 1 203 ? 11.237 25.662 -12.682 1.00 72.50 203 ILE A N 1
ATOM 1591 C CA . ILE A 1 203 ? 10.173 25.099 -13.522 1.00 72.50 203 ILE A CA 1
ATOM 1592 C C . ILE A 1 203 ? 9.372 24.117 -12.672 1.00 72.50 203 ILE A C 1
ATOM 1594 O O . ILE A 1 203 ? 9.946 23.203 -12.079 1.00 72.50 203 ILE A O 1
ATOM 1598 N N . THR A 1 204 ? 8.053 24.295 -12.628 1.00 80.94 204 THR A N 1
ATOM 1599 C CA . THR A 1 204 ? 7.119 23.367 -11.983 1.00 80.94 204 THR A CA 1
ATOM 1600 C C . THR A 1 204 ? 6.528 22.430 -13.029 1.00 80.94 204 THR A C 1
ATOM 1602 O O . THR A 1 204 ? 5.977 22.879 -14.031 1.00 80.94 204 THR A O 1
ATOM 1605 N N . VAL A 1 205 ? 6.628 21.123 -12.797 1.00 82.31 205 VAL A N 1
ATOM 1606 C CA . VAL A 1 205 ? 6.096 20.084 -13.690 1.00 82.31 205 VAL A CA 1
ATOM 1607 C C . VAL A 1 205 ? 5.256 19.072 -12.907 1.00 82.31 205 VAL A C 1
ATOM 1609 O O . VAL A 1 205 ? 5.379 19.000 -11.681 1.00 82.31 205 VAL A O 1
ATOM 1612 N N . PRO A 1 206 ? 4.400 18.273 -13.570 1.00 86.75 206 PRO A N 1
ATOM 1613 C CA . PRO A 1 206 ? 3.709 17.169 -12.915 1.00 86.75 206 PRO A CA 1
ATOM 1614 C C . PRO A 1 206 ? 4.701 16.181 -12.299 1.00 86.75 206 PRO A C 1
ATOM 1616 O O . PRO A 1 206 ? 5.675 15.782 -12.943 1.00 86.75 206 PRO A O 1
ATOM 1619 N N . ARG A 1 207 ? 4.436 15.772 -11.058 1.00 89.94 207 ARG A N 1
ATOM 1620 C CA . ARG A 1 207 ? 5.249 14.794 -10.342 1.00 89.94 207 ARG A CA 1
ATOM 1621 C C . ARG A 1 207 ? 5.146 13.441 -11.031 1.00 89.94 207 ARG A C 1
ATOM 1623 O O . ARG A 1 207 ? 4.049 12.963 -11.303 1.00 89.94 207 ARG A O 1
ATOM 1630 N N . GLN A 1 208 ? 6.289 12.807 -11.254 1.00 90.62 208 GLN A N 1
ATOM 1631 C CA . GLN A 1 208 ? 6.366 11.436 -11.760 1.00 90.62 208 GLN A CA 1
ATOM 1632 C C . GLN A 1 208 ? 6.917 10.516 -10.671 1.00 90.62 208 GLN A C 1
ATOM 1634 O O . GLN A 1 208 ? 7.688 10.965 -9.818 1.00 90.62 208 GLN A O 1
ATOM 1639 N N . VAL A 1 209 ? 6.588 9.222 -10.709 1.00 94.56 209 VAL A N 1
ATOM 1640 C CA . VAL A 1 209 ? 7.317 8.258 -9.878 1.00 94.56 209 VAL A CA 1
ATOM 1641 C C . VAL A 1 209 ? 8.761 8.182 -10.368 1.00 94.56 209 VAL A C 1
ATOM 1643 O O . VAL A 1 209 ? 9.031 8.093 -11.569 1.00 94.56 209 VAL A O 1
ATOM 1646 N N . ARG A 1 210 ? 9.700 8.257 -9.425 1.00 91.88 210 ARG A N 1
ATOM 1647 C CA . ARG A 1 210 ? 11.143 8.242 -9.675 1.00 91.88 210 ARG A CA 1
ATOM 1648 C C . ARG A 1 210 ? 11.758 6.948 -9.160 1.00 91.88 210 ARG A C 1
ATOM 1650 O O . ARG A 1 210 ? 11.173 6.246 -8.336 1.00 91.88 210 ARG A O 1
ATOM 1657 N N . LEU A 1 211 ? 12.966 6.667 -9.633 1.00 94.06 211 LEU A N 1
ATOM 1658 C CA . LEU A 1 211 ? 13.803 5.613 -9.071 1.00 94.06 211 LEU A CA 1
ATOM 1659 C C . LEU A 1 211 ? 14.084 5.915 -7.593 1.00 94.06 211 LEU A C 1
ATOM 1661 O O . LEU A 1 211 ? 14.414 7.048 -7.244 1.00 94.06 211 LEU A O 1
ATOM 1665 N N . THR A 1 212 ? 13.990 4.903 -6.733 1.00 92.12 212 THR A N 1
ATOM 1666 C CA . THR A 1 212 ? 14.395 5.012 -5.319 1.00 92.12 212 THR A CA 1
ATOM 1667 C C . THR A 1 212 ? 15.863 4.669 -5.122 1.00 92.12 212 THR A C 1
ATOM 1669 O O . THR A 1 212 ? 16.468 5.072 -4.134 1.00 92.12 212 THR A O 1
ATOM 1672 N N . THR A 1 213 ? 16.441 3.904 -6.048 1.00 91.44 213 THR A N 1
ATOM 1673 C CA . THR A 1 213 ? 17.854 3.527 -6.052 1.00 91.44 213 THR A CA 1
ATOM 1674 C C . THR A 1 213 ? 18.437 3.832 -7.424 1.00 91.44 213 THR A C 1
ATOM 1676 O O . THR A 1 213 ? 17.841 3.477 -8.439 1.00 91.44 213 THR A O 1
ATOM 1679 N N . SER A 1 214 ? 19.602 4.476 -7.454 1.00 92.19 214 SER A N 1
ATOM 1680 C CA . SER A 1 214 ? 20.385 4.712 -8.669 1.00 92.19 214 SER A CA 1
ATOM 1681 C C . SER A 1 214 ? 21.868 4.790 -8.321 1.00 92.19 214 SER A C 1
ATOM 1683 O O . SER A 1 214 ? 22.260 5.614 -7.496 1.00 92.19 214 SER A O 1
ATOM 1685 N N . SER A 1 215 ? 22.695 3.962 -8.950 1.00 91.62 215 SER A N 1
ATOM 1686 C CA . SER A 1 215 ? 24.152 3.984 -8.813 1.00 91.62 215 SER A CA 1
ATOM 1687 C C . SER A 1 215 ? 24.800 3.585 -10.131 1.00 91.62 215 SER A C 1
ATOM 1689 O O . SER A 1 215 ? 24.324 2.672 -10.801 1.00 91.62 215 SER A O 1
ATOM 1691 N N . ASN A 1 216 ? 25.867 4.286 -10.525 1.00 90.25 216 ASN A N 1
ATOM 1692 C CA . ASN A 1 216 ? 26.577 4.079 -11.794 1.00 90.25 216 ASN A CA 1
ATOM 1693 C C . ASN A 1 216 ? 25.649 3.983 -13.027 1.00 90.25 216 ASN A C 1
ATOM 1695 O O . ASN A 1 216 ? 25.943 3.253 -13.974 1.00 90.25 216 ASN A O 1
ATOM 1699 N N . LEU A 1 217 ? 24.528 4.709 -13.022 1.00 90.81 217 LEU A N 1
ATOM 1700 C CA . LEU A 1 217 ? 23.675 4.856 -14.197 1.00 90.81 217 LEU A CA 1
ATOM 1701 C C . LEU A 1 217 ? 24.262 5.967 -15.044 1.00 90.81 217 LEU A C 1
ATOM 1703 O O . LEU A 1 217 ? 24.177 7.127 -14.670 1.00 90.81 217 LEU A O 1
ATOM 1707 N N . TYR A 1 218 ? 24.882 5.629 -16.159 1.00 89.75 218 TYR A N 1
ATOM 1708 C CA . TYR A 1 218 ? 25.498 6.603 -17.052 1.00 89.75 218 TYR A CA 1
ATOM 1709 C C . TYR A 1 218 ? 24.720 6.685 -18.358 1.00 89.75 218 TYR A C 1
ATOM 1711 O O . TYR A 1 218 ? 24.163 5.684 -18.807 1.00 89.75 218 TYR A O 1
ATOM 1719 N N . TYR A 1 219 ? 24.732 7.863 -18.977 1.00 89.31 219 TYR A N 1
ATOM 1720 C CA . TYR A 1 219 ? 24.202 8.070 -20.330 1.00 89.31 219 TYR A CA 1
ATOM 1721 C C . TYR A 1 219 ? 25.261 8.543 -21.335 1.00 89.31 219 TYR A C 1
ATOM 1723 O O . TYR A 1 219 ? 25.024 8.529 -22.538 1.00 89.31 219 TYR A O 1
ATOM 1731 N N . THR A 1 220 ? 26.440 8.934 -20.850 1.00 85.25 220 THR A N 1
ATOM 1732 C CA . THR A 1 220 ? 27.672 9.109 -21.636 1.00 85.25 220 THR A CA 1
ATOM 1733 C C . THR A 1 220 ? 28.822 8.430 -20.890 1.00 85.25 220 THR A C 1
ATOM 1735 O O . THR A 1 220 ? 28.604 7.836 -19.834 1.00 85.25 220 THR A O 1
ATOM 1738 N N . THR A 1 221 ? 30.049 8.489 -21.409 1.00 79.94 221 THR A N 1
ATOM 1739 C CA . THR A 1 221 ? 31.222 7.894 -20.740 1.00 79.94 221 THR A CA 1
ATOM 1740 C C . THR A 1 221 ? 31.394 8.415 -19.306 1.00 79.94 221 THR A C 1
ATOM 1742 O O . THR A 1 221 ? 31.575 7.611 -18.386 1.00 79.94 221 THR A O 1
ATOM 1745 N N . ASP A 1 222 ? 31.182 9.722 -19.106 1.00 81.19 222 ASP A N 1
ATOM 1746 C CA . ASP A 1 222 ? 31.496 10.409 -17.846 1.00 81.19 222 ASP A CA 1
ATOM 1747 C C . ASP A 1 222 ? 30.290 11.065 -17.159 1.00 81.19 222 ASP A C 1
ATOM 1749 O O . ASP A 1 222 ? 30.410 11.563 -16.042 1.00 81.19 222 ASP A O 1
ATOM 1753 N N . SER A 1 223 ? 29.104 11.066 -17.780 1.00 87.31 223 SER A N 1
ATOM 1754 C CA . SER A 1 223 ? 27.910 11.695 -17.199 1.00 87.31 223 SER A CA 1
ATOM 1755 C C . SER A 1 223 ? 26.916 10.685 -16.631 1.00 87.31 223 SER A C 1
ATOM 1757 O O . SER A 1 223 ? 26.415 9.800 -17.332 1.00 87.31 223 SER A O 1
ATOM 1759 N N . LEU A 1 224 ? 26.590 10.876 -15.351 1.00 88.12 224 LEU A N 1
ATOM 1760 C CA . LEU A 1 224 ? 25.585 10.110 -14.623 1.00 88.12 224 LEU A CA 1
ATOM 1761 C C . LEU A 1 224 ? 24.167 10.602 -14.933 1.00 88.12 224 LEU A C 1
ATOM 1763 O O . LEU A 1 224 ? 23.891 11.802 -14.945 1.00 88.12 224 LEU A O 1
ATOM 1767 N N . LEU A 1 225 ? 23.254 9.656 -15.123 1.00 88.69 225 LEU A N 1
ATOM 1768 C CA . LEU A 1 225 ? 21.818 9.880 -15.121 1.00 88.69 225 LEU A CA 1
ATOM 1769 C C . LEU A 1 225 ? 21.388 10.390 -13.755 1.00 88.69 225 LEU A C 1
ATOM 1771 O O . LEU A 1 225 ? 21.622 9.756 -12.726 1.00 88.69 225 LEU A O 1
ATOM 1775 N N . GLN A 1 226 ? 20.709 11.529 -13.764 1.00 83.94 226 GLN A N 1
ATOM 1776 C CA . GLN A 1 226 ? 20.092 12.070 -12.564 1.00 83.94 226 GLN A CA 1
ATOM 1777 C C . GLN A 1 226 ? 18.709 11.428 -12.364 1.00 83.94 226 GLN A C 1
ATOM 1779 O O . GLN A 1 226 ? 18.057 11.086 -13.354 1.00 83.94 226 GLN A O 1
ATOM 1784 N N . PRO A 1 227 ? 18.205 11.287 -11.124 1.00 75.06 227 PRO A N 1
ATOM 1785 C CA . PRO A 1 227 ? 16.937 10.596 -10.863 1.00 75.06 227 PRO A CA 1
ATOM 1786 C C . PRO A 1 227 ? 15.728 11.122 -11.661 1.00 75.06 227 PRO A C 1
ATOM 1788 O O . PRO A 1 227 ? 14.882 10.335 -12.074 1.00 75.06 227 PRO A O 1
ATOM 1791 N N . TYR A 1 228 ? 15.655 12.428 -11.956 1.00 79.38 228 TYR A N 1
ATOM 1792 C CA . TYR A 1 228 ? 14.574 13.020 -12.769 1.00 79.38 228 TYR A CA 1
ATOM 1793 C C . TYR A 1 228 ? 14.649 12.687 -14.270 1.00 79.38 228 TYR A C 1
ATOM 1795 O O . TYR A 1 228 ? 13.709 12.962 -15.029 1.00 79.38 228 TYR A O 1
ATOM 1803 N N . MET A 1 229 ? 15.773 12.116 -14.714 1.00 88.62 229 MET A N 1
ATOM 1804 C CA . MET A 1 229 ? 15.973 11.610 -16.072 1.00 88.62 229 MET A CA 1
ATOM 1805 C C . MET A 1 229 ? 15.411 10.195 -16.250 1.00 88.62 229 MET A C 1
ATOM 1807 O O . MET A 1 229 ? 15.520 9.639 -17.336 1.00 88.62 229 MET A O 1
ATOM 1811 N N . ALA A 1 230 ? 14.773 9.632 -15.224 1.00 92.56 230 ALA A N 1
ATOM 1812 C CA . ALA A 1 230 ? 13.980 8.417 -15.314 1.00 92.56 230 ALA A CA 1
ATOM 1813 C C . ALA A 1 230 ? 12.584 8.656 -14.724 1.00 92.56 230 ALA A C 1
ATOM 1815 O O . ALA A 1 230 ? 12.408 9.413 -13.764 1.00 92.56 230 ALA A O 1
ATOM 1816 N N . ALA A 1 231 ? 11.578 8.026 -15.315 1.00 94.88 231 ALA A N 1
ATOM 1817 C CA . ALA A 1 231 ? 10.220 7.986 -14.793 1.00 94.88 231 ALA A CA 1
ATOM 1818 C C . ALA A 1 231 ? 9.742 6.537 -14.757 1.00 94.88 231 ALA A C 1
ATOM 1820 O O . ALA A 1 231 ? 10.096 5.746 -15.632 1.00 94.88 231 ALA A O 1
ATOM 1821 N N . VAL A 1 232 ? 8.938 6.203 -13.754 1.00 97.44 232 VAL A N 1
ATOM 1822 C CA . VAL A 1 232 ? 8.275 4.905 -13.669 1.00 97.44 232 VAL A CA 1
ATOM 1823 C C . VAL A 1 232 ? 6.776 5.115 -13.795 1.00 97.44 232 VAL A C 1
ATOM 1825 O O . VAL A 1 232 ? 6.223 5.986 -13.132 1.00 97.44 232 VAL A O 1
ATOM 1828 N N . TYR A 1 233 ? 6.128 4.335 -14.653 1.00 97.12 233 TYR A N 1
ATOM 1829 C CA . TYR A 1 233 ? 4.680 4.382 -14.840 1.00 97.12 233 TYR A CA 1
ATOM 1830 C C . TYR A 1 233 ? 4.052 3.077 -14.377 1.00 97.12 233 TYR A C 1
ATOM 1832 O O . TYR A 1 233 ? 4.501 2.004 -14.779 1.00 97.12 233 TYR A O 1
ATOM 1840 N N . PHE A 1 234 ? 2.993 3.179 -13.581 1.00 98.06 234 PHE A N 1
ATOM 1841 C CA . PHE A 1 234 ? 2.163 2.051 -13.172 1.00 98.06 234 PHE A CA 1
ATOM 1842 C C . PHE A 1 234 ? 0.930 1.997 -14.070 1.00 98.06 234 PHE A C 1
ATOM 1844 O O . PHE A 1 234 ? 0.169 2.962 -14.154 1.00 98.06 234 PHE A O 1
ATOM 1851 N N . ARG A 1 235 ? 0.721 0.871 -14.751 1.00 97.25 235 ARG A N 1
ATOM 1852 C CA . ARG A 1 235 ? -0.421 0.670 -15.648 1.00 97.25 235 ARG A CA 1
ATOM 1853 C C . ARG A 1 235 ? -1.138 -0.619 -15.295 1.00 97.25 235 ARG A C 1
ATOM 1855 O O . ARG A 1 235 ? -0.552 -1.688 -15.409 1.00 97.25 235 ARG A O 1
ATOM 1862 N N . LYS A 1 236 ? -2.414 -0.527 -14.933 1.00 97.38 236 LYS A N 1
ATOM 1863 C CA . LYS A 1 236 ? -3.289 -1.697 -14.860 1.00 97.38 236 LYS A CA 1
ATOM 1864 C C . LYS A 1 236 ? -3.767 -2.034 -16.274 1.00 97.38 236 LYS A C 1
ATOM 1866 O O . LYS A 1 236 ? -4.395 -1.202 -16.923 1.00 97.38 236 LYS A O 1
ATOM 1871 N N . THR A 1 237 ? -3.424 -3.217 -16.768 1.00 97.06 237 THR A N 1
ATOM 1872 C CA . THR A 1 237 ? -3.716 -3.681 -18.136 1.00 97.06 237 THR A CA 1
ATOM 1873 C C . THR A 1 237 ? -4.795 -4.756 -18.187 1.00 97.06 237 THR A C 1
ATOM 1875 O O . THR A 1 237 ? -5.315 -5.047 -19.262 1.00 97.06 237 THR A O 1
ATOM 1878 N N . GLY A 1 238 ? -5.172 -5.311 -17.037 1.00 96.12 238 GLY A N 1
ATOM 1879 C CA . GLY A 1 238 ? -6.176 -6.361 -16.932 1.00 96.12 238 GLY A CA 1
ATOM 1880 C C . GLY A 1 238 ? -6.593 -6.635 -15.489 1.00 96.12 238 GLY A C 1
ATOM 1881 O O . GLY A 1 238 ? -6.102 -6.011 -14.544 1.00 96.12 238 GLY A O 1
ATOM 1882 N N . ASN A 1 239 ? -7.522 -7.576 -15.325 1.00 95.38 239 ASN A N 1
ATOM 1883 C CA . ASN A 1 239 ? -8.068 -7.995 -14.028 1.00 95.38 239 ASN A CA 1
ATOM 1884 C C . ASN A 1 239 ? -7.478 -9.326 -13.529 1.00 95.38 239 ASN A C 1
ATOM 1886 O O . ASN A 1 239 ? -8.036 -9.930 -12.616 1.00 95.38 239 ASN A O 1
ATOM 1890 N N . GLY A 1 240 ? -6.395 -9.805 -14.145 1.00 94.88 240 GLY A N 1
ATOM 1891 C CA . GLY A 1 240 ? -5.693 -11.015 -13.739 1.00 94.88 240 GLY A CA 1
ATOM 1892 C C . GLY A 1 240 ? -4.832 -10.821 -12.491 1.00 94.88 240 GLY A C 1
ATOM 1893 O O . GLY A 1 240 ? -5.150 -10.036 -11.597 1.00 94.88 240 GLY A O 1
ATOM 1894 N N . SER A 1 241 ? -3.742 -11.582 -12.413 1.00 95.44 241 SER A N 1
ATOM 1895 C CA . SER A 1 241 ? -2.865 -11.627 -11.242 1.00 95.44 241 SER A CA 1
ATOM 1896 C C . SER A 1 241 ? -1.399 -11.650 -11.660 1.00 95.44 241 SER A C 1
ATOM 1898 O O . SER A 1 241 ? -0.669 -12.592 -11.352 1.00 95.44 241 SER A O 1
ATOM 1900 N N . SER A 1 242 ? -0.967 -10.632 -12.404 1.00 97.44 242 SER A N 1
ATOM 1901 C CA . SER A 1 242 ? 0.401 -10.568 -12.920 1.00 97.44 242 SER A CA 1
ATOM 1902 C C . SER A 1 242 ? 1.079 -9.221 -12.704 1.00 97.44 242 SER A C 1
ATOM 1904 O O . SER A 1 242 ? 0.426 -8.185 -12.593 1.00 97.44 242 SER A O 1
ATOM 1906 N N . LEU A 1 243 ? 2.410 -9.255 -12.644 1.00 98.31 243 LEU A N 1
ATOM 1907 C CA . LEU A 1 243 ? 3.281 -8.090 -12.573 1.00 98.31 243 LEU A CA 1
ATOM 1908 C C . LEU A 1 243 ? 4.311 -8.168 -13.698 1.00 98.31 243 LEU A C 1
ATOM 1910 O O . LEU A 1 243 ? 5.045 -9.148 -13.808 1.00 98.31 243 LEU A O 1
ATOM 1914 N N . THR A 1 244 ? 4.382 -7.127 -14.518 1.00 98.56 244 THR A N 1
ATOM 1915 C CA . THR A 1 244 ? 5.280 -7.051 -15.672 1.00 98.56 244 THR A CA 1
ATOM 1916 C C . THR A 1 244 ? 6.201 -5.845 -15.551 1.00 98.56 244 THR A C 1
ATOM 1918 O O . THR A 1 244 ? 5.740 -4.734 -15.308 1.00 98.56 244 THR A O 1
ATOM 1921 N N . PHE A 1 245 ? 7.497 -6.037 -15.772 1.00 98.62 245 PHE A N 1
ATOM 1922 C CA . PHE A 1 245 ? 8.473 -4.959 -15.890 1.00 98.62 245 PHE A CA 1
ATOM 1923 C C . PHE A 1 245 ? 8.813 -4.711 -17.355 1.00 98.62 245 PHE A C 1
ATOM 1925 O O . PHE A 1 245 ? 9.130 -5.645 -18.096 1.00 98.62 245 PHE A O 1
ATOM 1932 N N . ARG A 1 246 ? 8.773 -3.440 -17.756 1.00 98.56 246 ARG A N 1
ATOM 1933 C CA . ARG A 1 246 ? 9.211 -2.962 -19.071 1.00 98.56 246 ARG A CA 1
ATOM 1934 C C . ARG A 1 246 ? 10.243 -1.865 -18.901 1.00 98.56 246 ARG A C 1
ATOM 1936 O O . ARG A 1 246 ? 10.155 -1.066 -17.971 1.00 98.56 246 ARG A O 1
ATOM 1943 N N . PHE A 1 247 ? 11.172 -1.796 -19.841 1.00 98.50 247 PHE A N 1
ATOM 1944 C CA . PHE A 1 247 ? 12.234 -0.799 -19.857 1.00 98.50 247 PHE A CA 1
ATOM 1945 C C . PHE A 1 247 ? 12.205 -0.113 -21.212 1.00 98.50 247 PHE A C 1
ATOM 1947 O O . PHE A 1 247 ? 12.211 -0.794 -22.233 1.00 98.50 247 PHE A O 1
ATOM 1954 N N . LEU A 1 248 ? 12.131 1.211 -21.218 1.00 98.31 248 LEU A N 1
ATOM 1955 C CA . LEU A 1 248 ? 12.066 2.026 -22.423 1.00 98.31 248 LEU A CA 1
ATOM 1956 C C . LEU A 1 248 ? 13.239 2.998 -22.455 1.00 98.31 248 LEU A C 1
ATOM 1958 O O . LEU A 1 248 ? 13.572 3.614 -21.437 1.00 98.31 248 LEU A O 1
ATOM 1962 N N . ASP A 1 249 ? 13.848 3.135 -23.623 1.00 96.75 249 ASP A N 1
ATOM 1963 C CA . ASP A 1 249 ? 14.910 4.101 -23.875 1.00 96.75 249 ASP A CA 1
ATOM 1964 C C . ASP A 1 249 ? 14.358 5.519 -24.115 1.00 96.75 249 ASP A C 1
ATOM 1966 O O . ASP A 1 249 ? 13.160 5.767 -23.957 1.00 96.75 249 ASP A O 1
ATOM 1970 N N . LYS A 1 250 ? 15.230 6.463 -24.498 1.00 96.12 250 LYS A N 1
ATOM 1971 C CA . LYS A 1 250 ? 14.845 7.869 -24.713 1.00 96.12 250 LYS A CA 1
ATOM 1972 C C . LYS A 1 250 ? 13.802 8.057 -25.818 1.00 96.12 250 LYS A C 1
ATOM 1974 O O . LYS A 1 250 ? 13.106 9.069 -25.814 1.00 96.12 250 LYS A O 1
ATOM 1979 N N . ASP A 1 251 ? 13.738 7.120 -26.760 1.00 96.94 251 ASP A N 1
ATOM 1980 C CA . ASP A 1 251 ? 12.855 7.141 -27.925 1.00 96.94 251 ASP A CA 1
ATOM 1981 C C . ASP A 1 251 ? 11.595 6.296 -27.676 1.00 96.94 251 ASP A C 1
ATOM 1983 O O . ASP A 1 251 ? 10.810 6.050 -28.589 1.00 96.94 251 ASP A O 1
ATOM 1987 N N . SER A 1 252 ? 11.373 5.879 -26.421 1.00 96.50 252 SER A N 1
ATOM 1988 C CA . SER A 1 252 ? 10.289 4.981 -26.013 1.00 96.50 252 SER A CA 1
ATOM 1989 C C . SER A 1 252 ? 10.347 3.600 -26.677 1.00 96.50 252 SER A C 1
ATOM 1991 O O . SER A 1 252 ? 9.334 2.899 -26.732 1.00 96.50 252 SER A O 1
ATOM 1993 N N . LEU A 1 253 ? 11.523 3.182 -27.149 1.00 97.50 253 LEU A N 1
ATOM 1994 C CA . LEU A 1 253 ? 11.735 1.847 -27.692 1.00 97.50 253 LEU A CA 1
ATOM 1995 C C . LEU A 1 253 ? 12.069 0.857 -26.563 1.00 97.50 253 LEU A C 1
ATOM 1997 O O . LEU A 1 253 ? 12.746 1.230 -25.598 1.00 97.50 253 LEU A O 1
ATOM 2001 N N . PRO A 1 254 ? 11.608 -0.408 -26.647 1.00 97.75 254 PRO A N 1
ATOM 2002 C CA . PRO A 1 254 ? 11.922 -1.418 -25.645 1.00 97.75 254 PRO A CA 1
ATOM 2003 C C . PRO A 1 254 ? 13.426 -1.678 -25.518 1.00 97.75 254 PRO A C 1
ATOM 2005 O O . PRO A 1 254 ? 14.107 -2.001 -26.489 1.00 97.75 254 PRO A O 1
ATOM 2008 N N . ILE A 1 255 ? 13.929 -1.614 -24.288 1.00 97.88 255 ILE A N 1
ATOM 2009 C CA . ILE A 1 255 ? 15.249 -2.120 -23.917 1.00 97.88 255 ILE A CA 1
ATOM 2010 C C . ILE A 1 255 ? 15.089 -3.593 -23.551 1.00 97.88 255 ILE A C 1
ATOM 2012 O O . ILE A 1 255 ? 14.301 -3.935 -22.666 1.00 97.88 255 ILE A O 1
ATOM 2016 N N . ASN A 1 256 ? 15.876 -4.457 -24.195 1.00 97.75 256 ASN A N 1
ATOM 2017 C CA . ASN A 1 256 ? 15.857 -5.886 -23.908 1.00 97.75 256 ASN A CA 1
ATOM 2018 C C . ASN A 1 256 ? 16.235 -6.157 -22.436 1.00 97.75 256 ASN A C 1
ATOM 2020 O O . ASN A 1 256 ? 17.354 -5.809 -22.040 1.00 97.75 256 ASN A O 1
ATOM 2024 N N . PRO A 1 257 ? 15.358 -6.795 -21.629 1.00 97.62 257 PRO A N 1
ATOM 2025 C CA . PRO A 1 257 ? 15.644 -7.110 -20.232 1.00 97.62 257 PRO A CA 1
ATOM 2026 C C . PRO A 1 257 ? 16.923 -7.925 -20.014 1.00 97.62 257 PRO A C 1
ATOM 2028 O O . PRO A 1 257 ? 17.568 -7.773 -18.980 1.00 97.62 257 PRO A O 1
ATOM 2031 N N . SER A 1 258 ? 17.348 -8.736 -20.989 1.00 96.25 258 SER A N 1
ATOM 2032 C CA . SER A 1 258 ? 18.604 -9.499 -20.910 1.00 96.25 258 SER A CA 1
ATOM 2033 C C . SER A 1 258 ? 19.852 -8.615 -20.779 1.00 96.25 258 SER A C 1
ATOM 2035 O O . SER A 1 258 ? 20.876 -9.075 -20.275 1.00 96.25 258 SER A O 1
ATOM 2037 N N . ARG A 1 259 ? 19.766 -7.322 -21.139 1.00 95.56 259 ARG A N 1
ATOM 2038 C CA . ARG A 1 259 ? 20.838 -6.346 -20.888 1.00 95.56 259 ARG A CA 1
ATOM 2039 C C . ARG A 1 259 ? 21.075 -6.089 -19.398 1.00 95.56 259 ARG A C 1
ATOM 2041 O O . ARG A 1 259 ? 22.159 -5.639 -19.037 1.00 95.56 259 ARG A O 1
ATOM 2048 N N . PHE A 1 260 ? 20.114 -6.402 -18.528 1.00 96.50 260 PHE A N 1
ATOM 2049 C CA . PHE A 1 260 ? 20.275 -6.348 -17.072 1.00 96.50 260 PHE A CA 1
ATOM 2050 C C . PHE A 1 260 ? 20.697 -7.705 -16.506 1.00 96.50 260 PHE A C 1
ATOM 2052 O O . PHE A 1 260 ? 20.033 -8.281 -15.644 1.00 96.50 260 PHE A O 1
ATOM 2059 N N . SER A 1 261 ? 21.811 -8.229 -17.019 1.00 94.25 261 SER A N 1
ATOM 2060 C CA . SER A 1 261 ? 22.281 -9.599 -16.779 1.00 94.25 261 SER A CA 1
ATOM 2061 C C . SER A 1 261 ? 22.706 -9.898 -15.339 1.00 94.25 261 SER A C 1
ATOM 2063 O O . SER A 1 261 ? 22.684 -11.059 -14.940 1.00 94.25 261 SER A O 1
ATOM 2065 N N . ASN A 1 262 ? 23.037 -8.880 -14.537 1.00 95.31 262 ASN A N 1
ATOM 2066 C CA . ASN A 1 262 ? 23.349 -9.060 -13.113 1.00 95.31 262 ASN A CA 1
ATOM 2067 C C . ASN A 1 262 ? 22.084 -9.074 -12.233 1.00 95.31 262 ASN A C 1
ATOM 2069 O O . ASN A 1 262 ? 22.169 -9.334 -11.033 1.00 95.31 262 ASN A O 1
ATOM 2073 N N . THR A 1 263 ? 20.908 -8.799 -12.805 1.00 96.56 263 THR A N 1
ATOM 2074 C CA . THR A 1 263 ? 19.634 -8.832 -12.081 1.00 96.56 263 THR A CA 1
ATOM 2075 C C . THR A 1 263 ? 19.274 -10.262 -11.702 1.00 96.56 263 THR A C 1
ATOM 2077 O O . THR A 1 263 ? 19.213 -11.157 -12.545 1.00 96.56 263 THR A O 1
ATOM 2080 N N . LYS A 1 264 ? 18.936 -10.476 -10.429 1.00 94.44 264 LYS A N 1
ATOM 2081 C CA . LYS A 1 264 ? 18.409 -11.757 -9.948 1.00 94.44 264 LYS A CA 1
ATOM 2082 C C . LYS A 1 264 ? 16.924 -11.893 -10.278 1.00 94.44 264 LYS A C 1
ATOM 2084 O O . LYS A 1 264 ? 16.067 -11.762 -9.408 1.00 94.44 264 LYS A O 1
ATOM 2089 N N . TRP A 1 265 ? 16.615 -12.142 -11.547 1.00 95.19 265 TRP A N 1
ATOM 2090 C CA . TRP A 1 265 ? 15.239 -12.149 -12.052 1.00 95.19 265 TRP A CA 1
ATOM 2091 C C . TRP A 1 265 ? 14.310 -13.130 -11.329 1.00 95.19 265 TRP A C 1
ATOM 2093 O O . TRP A 1 265 ? 13.148 -12.810 -11.104 1.00 95.19 265 TRP A O 1
ATOM 2103 N N . THR A 1 266 ? 14.806 -14.284 -10.894 1.00 91.75 266 THR A N 1
ATOM 2104 C CA . THR A 1 266 ? 14.014 -15.274 -10.145 1.00 91.75 266 THR A CA 1
ATOM 2105 C C . THR A 1 266 ? 13.753 -14.882 -8.687 1.00 91.75 266 THR A C 1
ATOM 2107 O O . THR A 1 266 ? 12.958 -15.529 -8.015 1.00 91.75 266 THR A O 1
ATOM 2110 N N . GLU A 1 267 ? 14.406 -13.830 -8.188 1.00 90.31 267 GLU A N 1
ATOM 2111 C CA . GLU A 1 267 ? 14.369 -13.406 -6.783 1.00 90.31 267 GLU A CA 1
ATOM 2112 C C . GLU A 1 267 ? 13.868 -11.965 -6.609 1.00 90.31 267 GLU A C 1
ATOM 2114 O O . GLU A 1 267 ? 13.964 -11.397 -5.521 1.00 90.31 267 GLU A O 1
ATOM 2119 N N . LEU A 1 268 ? 13.371 -11.356 -7.687 1.00 90.75 268 LEU A N 1
ATOM 2120 C CA . LEU A 1 268 ? 13.095 -9.925 -7.747 1.00 90.75 268 LEU A CA 1
ATOM 2121 C C . LEU A 1 268 ? 11.827 -9.527 -6.977 1.00 90.75 268 LEU A C 1
ATOM 2123 O O . LEU A 1 268 ? 11.764 -8.455 -6.382 1.00 90.75 268 LEU A O 1
ATOM 2127 N N . VAL A 1 269 ? 10.814 -10.390 -6.994 1.00 91.69 269 VAL A N 1
ATOM 2128 C CA . VAL A 1 269 ? 9.507 -10.199 -6.350 1.00 91.69 269 VAL A CA 1
ATOM 2129 C C . VAL A 1 269 ? 9.003 -11.541 -5.819 1.00 91.69 269 VAL A C 1
ATOM 2131 O O . VAL A 1 269 ? 9.507 -12.585 -6.227 1.00 91.69 269 VAL A O 1
ATOM 2134 N N . HIS A 1 270 ? 7.969 -11.542 -4.971 1.00 90.00 270 HIS A N 1
ATOM 2135 C CA . HIS A 1 270 ? 7.256 -12.764 -4.548 1.00 90.00 270 HIS A CA 1
ATOM 2136 C C . HIS A 1 270 ? 6.381 -13.360 -5.673 1.00 90.00 270 HIS A C 1
ATOM 2138 O O . HIS A 1 270 ? 5.247 -13.779 -5.451 1.00 90.00 270 HIS A O 1
ATOM 2144 N N . GLY A 1 271 ? 6.881 -13.319 -6.904 1.00 89.44 271 GLY A N 1
ATOM 2145 C CA . GLY A 1 271 ? 6.194 -13.765 -8.103 1.00 89.44 271 GLY A CA 1
ATOM 2146 C C . GLY A 1 271 ? 6.673 -15.135 -8.570 1.00 89.44 271 GLY A C 1
ATOM 2147 O O . GLY A 1 271 ? 7.765 -15.587 -8.234 1.00 89.44 271 GLY A O 1
ATOM 2148 N N . PHE A 1 272 ? 5.847 -15.778 -9.383 1.00 94.62 272 PHE A N 1
ATOM 2149 C CA . PHE A 1 272 ? 6.038 -17.128 -9.901 1.00 94.62 272 PHE A CA 1
ATOM 2150 C C . PHE A 1 272 ? 5.989 -17.127 -11.427 1.00 94.62 272 PHE A C 1
ATOM 2152 O O . PHE A 1 272 ? 5.646 -16.114 -12.037 1.00 94.62 272 PHE A O 1
ATOM 2159 N N . ASN A 1 273 ? 6.324 -18.267 -12.040 1.00 95.25 273 ASN A N 1
ATOM 2160 C CA . ASN A 1 273 ? 6.205 -18.490 -13.486 1.00 95.25 273 ASN A CA 1
ATOM 2161 C C . ASN A 1 273 ? 6.825 -17.360 -14.327 1.00 95.25 273 ASN A C 1
ATOM 2163 O O . ASN A 1 273 ? 6.176 -16.803 -15.210 1.00 95.25 273 ASN A O 1
ATOM 2167 N N . MET A 1 274 ? 8.075 -16.994 -14.024 1.00 96.06 274 MET A N 1
ATOM 2168 C CA . MET A 1 274 ? 8.771 -15.903 -14.707 1.00 96.06 274 MET A CA 1
ATOM 2169 C C . MET A 1 274 ? 8.841 -16.145 -16.222 1.00 96.06 274 MET A C 1
ATOM 2171 O O . MET A 1 274 ? 9.367 -17.159 -16.677 1.00 96.06 274 MET A O 1
ATOM 2175 N N . GLN A 1 275 ? 8.377 -15.167 -16.995 1.00 97.00 275 GLN A N 1
ATOM 2176 C CA . GLN A 1 275 ? 8.442 -15.146 -18.455 1.00 97.00 275 GLN A CA 1
ATOM 2177 C C . GLN A 1 275 ? 9.250 -13.930 -18.900 1.00 97.00 275 GLN A C 1
ATOM 2179 O O . GLN A 1 275 ? 8.861 -12.795 -18.629 1.00 97.00 275 GLN A O 1
ATOM 2184 N N . MET A 1 276 ? 10.368 -14.153 -19.589 1.00 97.50 276 MET A N 1
ATOM 2185 C CA . MET A 1 276 ? 11.204 -13.088 -20.143 1.00 97.50 276 MET A CA 1
ATOM 2186 C C . MET A 1 276 ? 11.141 -13.114 -21.667 1.00 97.50 276 MET A C 1
ATOM 2188 O O . MET A 1 276 ? 11.295 -14.164 -22.284 1.00 97.50 276 MET A O 1
ATOM 2192 N N . THR A 1 277 ? 10.932 -11.943 -22.258 1.00 98.06 277 THR A N 1
ATOM 2193 C CA . THR A 1 277 ? 11.013 -11.703 -23.703 1.00 98.06 277 THR A CA 1
ATOM 2194 C C . THR A 1 277 ? 11.995 -10.569 -23.973 1.00 98.06 277 THR A C 1
ATOM 2196 O O . THR A 1 277 ? 12.468 -9.919 -23.041 1.00 98.06 277 THR A O 1
ATOM 2199 N N . ASP A 1 278 ? 12.212 -10.239 -25.244 1.00 97.56 278 ASP A N 1
ATOM 2200 C CA . ASP A 1 278 ? 13.043 -9.097 -25.641 1.00 97.56 278 ASP A CA 1
ATOM 2201 C C . ASP A 1 278 ? 12.461 -7.725 -25.261 1.00 97.56 278 ASP A C 1
ATOM 2203 O O . ASP A 1 278 ? 13.101 -6.705 -25.493 1.00 97.56 278 ASP A O 1
ATOM 2207 N N . SER A 1 279 ? 11.255 -7.664 -24.684 1.00 97.69 279 SER A N 1
ATOM 2208 C CA . SER A 1 279 ? 10.590 -6.395 -24.351 1.00 97.69 279 SER A CA 1
ATOM 2209 C C . SER A 1 279 ? 10.062 -6.293 -22.920 1.00 97.69 279 SER A C 1
ATOM 2211 O O . SER A 1 279 ? 9.690 -5.197 -22.490 1.00 97.69 279 SER A O 1
ATOM 2213 N N . TYR A 1 280 ? 9.988 -7.403 -22.181 1.00 98.19 280 TYR A N 1
ATOM 2214 C CA . TYR A 1 280 ? 9.462 -7.410 -20.817 1.00 98.19 280 TYR A CA 1
ATOM 2215 C C . TYR A 1 280 ? 9.875 -8.644 -20.013 1.00 98.19 280 TYR A C 1
ATOM 2217 O O . TYR A 1 280 ? 10.239 -9.676 -20.577 1.00 98.19 280 TYR A O 1
ATOM 2225 N N . VAL A 1 281 ? 9.722 -8.543 -18.691 1.00 98.44 281 VAL A N 1
ATOM 2226 C CA . VAL A 1 281 ? 9.730 -9.684 -17.763 1.00 98.44 281 VAL A CA 1
ATOM 2227 C C . VAL A 1 281 ? 8.421 -9.701 -16.990 1.00 98.44 281 VAL A C 1
ATOM 2229 O O . VAL A 1 281 ? 8.055 -8.689 -16.400 1.00 98.44 281 VAL A O 1
ATOM 2232 N N . LYS A 1 282 ? 7.710 -10.825 -17.003 1.00 98.19 282 LYS A N 1
ATOM 2233 C CA . LYS A 1 282 ? 6.398 -11.003 -16.378 1.00 98.19 282 LYS A CA 1
ATOM 2234 C C . LYS A 1 282 ? 6.447 -12.092 -15.312 1.00 98.19 282 LYS A C 1
ATOM 2236 O O . LYS A 1 282 ? 7.122 -13.100 -15.494 1.00 98.19 282 LYS A O 1
ATOM 2241 N N . TYR A 1 283 ? 5.694 -11.884 -14.239 1.00 97.88 283 TYR A N 1
ATOM 2242 C CA . TYR A 1 283 ? 5.492 -12.822 -13.142 1.00 97.88 283 TYR A CA 1
ATOM 2243 C C . TYR A 1 283 ? 4.005 -12.958 -12.847 1.00 97.88 283 TYR A C 1
ATOM 2245 O O . TYR A 1 283 ? 3.267 -11.974 -12.917 1.00 97.88 283 TYR A O 1
ATOM 2253 N N . ASP A 1 284 ? 3.594 -14.140 -12.416 1.00 96.69 284 ASP A N 1
ATOM 2254 C CA . ASP A 1 284 ? 2.329 -14.322 -11.717 1.00 96.69 284 ASP A CA 1
ATOM 2255 C C . ASP A 1 284 ? 2.525 -13.898 -10.258 1.00 96.69 284 ASP A C 1
ATOM 2257 O O . ASP A 1 284 ? 3.442 -14.373 -9.590 1.00 96.69 284 ASP A O 1
ATOM 2261 N N . ALA A 1 285 ? 1.703 -12.988 -9.744 1.00 94.19 285 ALA A N 1
ATOM 2262 C CA . ALA A 1 285 ? 1.905 -12.396 -8.423 1.00 94.19 285 ALA A CA 1
ATOM 2263 C C . ALA A 1 285 ? 0.597 -12.328 -7.643 1.00 94.19 285 ALA A C 1
ATOM 2265 O O . ALA A 1 285 ? -0.445 -11.971 -8.188 1.00 94.19 285 ALA A O 1
ATOM 2266 N N . ALA A 1 286 ? 0.659 -12.644 -6.350 1.00 94.00 286 ALA A N 1
ATOM 2267 C CA . ALA A 1 286 ? -0.457 -12.437 -5.439 1.00 94.00 286 ALA A CA 1
ATOM 2268 C C . ALA A 1 286 ? -0.502 -10.972 -4.981 1.00 94.00 286 ALA A C 1
ATOM 2270 O O . ALA A 1 286 ? 0.535 -10.305 -4.890 1.00 94.00 286 ALA A O 1
ATOM 2271 N N . TYR A 1 287 ? -1.703 -10.516 -4.621 1.00 93.00 287 TYR A N 1
ATOM 2272 C CA . TYR A 1 287 ? -1.950 -9.173 -4.096 1.00 93.00 287 TYR A CA 1
ATOM 2273 C C . TYR A 1 287 ? -2.332 -9.199 -2.605 1.00 93.00 287 TYR A C 1
ATOM 2275 O O . TYR A 1 287 ? -2.872 -10.207 -2.123 1.00 93.00 287 TYR A O 1
ATOM 2283 N N . PRO A 1 288 ? -2.054 -8.114 -1.856 1.00 93.38 288 PRO A N 1
ATOM 2284 C CA . PRO A 1 288 ? -1.293 -6.929 -2.278 1.00 93.38 288 PRO A CA 1
ATOM 2285 C C . PRO A 1 288 ? 0.200 -7.235 -2.498 1.00 93.38 288 PRO A C 1
ATOM 2287 O O . PRO A 1 288 ? 0.709 -8.259 -2.052 1.00 93.38 288 PRO A O 1
ATOM 2290 N N . ILE A 1 289 ? 0.903 -6.344 -3.191 1.00 95.00 289 ILE A N 1
ATOM 2291 C CA . ILE A 1 289 ? 2.359 -6.352 -3.339 1.00 95.00 289 ILE A CA 1
ATOM 2292 C C . ILE A 1 289 ? 2.913 -5.243 -2.440 1.00 95.00 289 ILE A C 1
ATOM 2294 O O . ILE A 1 289 ? 2.528 -4.096 -2.638 1.00 95.00 289 ILE A O 1
ATOM 2298 N N . PRO A 1 290 ? 3.791 -5.526 -1.466 1.00 93.19 290 PRO A N 1
ATOM 2299 C CA . PRO A 1 290 ? 4.142 -6.852 -0.966 1.00 93.19 290 PRO A CA 1
ATOM 2300 C C . PRO A 1 290 ? 2.997 -7.480 -0.151 1.00 93.19 290 PRO A C 1
ATOM 2302 O O . PRO A 1 290 ? 2.115 -6.785 0.352 1.00 93.19 290 PRO A O 1
ATOM 2305 N N . LEU A 1 291 ? 3.032 -8.803 0.031 1.00 90.44 291 LEU A N 1
ATOM 2306 C CA . LEU A 1 291 ? 1.967 -9.551 0.724 1.00 90.44 291 LEU A CA 1
ATOM 2307 C C . LEU A 1 291 ? 1.923 -9.335 2.241 1.00 90.44 291 LEU A C 1
ATOM 2309 O O . LEU A 1 291 ? 0.963 -9.736 2.901 1.00 90.44 291 LEU A O 1
ATOM 2313 N N . THR A 1 292 ? 2.984 -8.758 2.798 1.00 85.81 292 THR A N 1
ATOM 2314 C CA . THR A 1 292 ? 3.156 -8.527 4.228 1.00 85.81 292 THR A CA 1
ATOM 2315 C C . THR A 1 292 ? 3.955 -7.253 4.466 1.00 85.81 292 THR A C 1
ATOM 2317 O O . THR A 1 292 ? 4.759 -6.840 3.630 1.00 85.81 292 THR A O 1
ATOM 2320 N N . THR A 1 293 ? 3.751 -6.647 5.632 1.00 83.69 293 THR A N 1
ATOM 2321 C CA . THR A 1 293 ? 4.572 -5.534 6.120 1.00 83.69 293 THR A CA 1
ATOM 2322 C C . THR A 1 293 ? 5.865 -5.997 6.786 1.00 83.69 293 THR A C 1
ATOM 2324 O O . THR A 1 293 ? 6.758 -5.179 7.009 1.00 83.69 293 THR A O 1
ATOM 2327 N N . LEU A 1 294 ? 5.981 -7.296 7.082 1.00 83.94 294 LEU A N 1
ATOM 2328 C CA . LEU A 1 294 ? 7.191 -7.900 7.628 1.00 83.94 294 LEU A CA 1
ATOM 2329 C C . LEU A 1 294 ? 8.337 -7.834 6.616 1.00 83.94 294 LEU A C 1
ATOM 2331 O O . LEU A 1 294 ? 8.136 -7.992 5.411 1.00 83.94 294 LEU A O 1
ATOM 2335 N N . THR A 1 295 ? 9.555 -7.662 7.122 1.00 87.38 295 THR A N 1
ATOM 2336 C CA . THR A 1 295 ? 10.755 -7.739 6.291 1.00 87.38 295 THR A CA 1
ATOM 2337 C C . THR A 1 295 ? 10.916 -9.157 5.746 1.00 87.38 295 THR A C 1
ATOM 2339 O O . THR A 1 295 ? 10.982 -10.128 6.498 1.00 87.38 295 THR A O 1
ATOM 2342 N N . THR A 1 296 ? 10.991 -9.265 4.426 1.00 86.75 296 THR A N 1
ATOM 2343 C CA . THR A 1 296 ? 11.284 -10.486 3.672 1.00 86.75 296 THR A CA 1
ATOM 2344 C C . THR A 1 296 ? 12.373 -10.178 2.647 1.00 86.75 296 THR A C 1
ATOM 2346 O O . THR A 1 296 ? 12.787 -9.031 2.485 1.00 86.75 296 THR A O 1
ATOM 2349 N N . ARG A 1 297 ? 12.815 -11.183 1.889 1.00 85.69 297 ARG A N 1
ATOM 2350 C CA . ARG A 1 297 ? 13.735 -10.959 0.764 1.00 85.69 297 ARG A CA 1
ATOM 2351 C C . ARG A 1 297 ? 13.170 -10.036 -0.329 1.00 85.69 297 ARG A C 1
ATOM 2353 O O . ARG A 1 297 ? 13.948 -9.424 -1.047 1.00 85.69 297 ARG A O 1
ATOM 2360 N N . TYR A 1 298 ? 11.842 -9.931 -0.439 1.00 87.94 298 TYR A N 1
ATOM 2361 C CA . TYR A 1 298 ? 11.154 -9.156 -1.480 1.00 87.94 298 TYR A CA 1
ATOM 2362 C C . TYR A 1 298 ? 10.651 -7.793 -0.989 1.00 87.94 298 TYR A C 1
ATOM 2364 O O . TYR A 1 298 ? 10.274 -6.942 -1.794 1.00 87.94 298 TYR A O 1
ATOM 2372 N N . ALA A 1 299 ? 10.590 -7.590 0.330 1.00 88.12 299 ALA A N 1
ATOM 2373 C CA . ALA A 1 299 ? 9.902 -6.453 0.925 1.00 88.12 299 ALA A CA 1
ATOM 2374 C C . ALA A 1 299 ? 10.542 -5.998 2.233 1.00 88.12 299 ALA A C 1
ATOM 2376 O O . ALA A 1 299 ? 10.946 -6.816 3.052 1.00 88.12 299 ALA A O 1
ATOM 2377 N N . SER A 1 300 ? 10.571 -4.691 2.466 1.00 84.88 300 SER A N 1
ATOM 2378 C CA . SER A 1 300 ? 11.017 -4.099 3.727 1.00 84.88 300 SER A CA 1
ATOM 2379 C C . SER A 1 300 ? 10.199 -2.848 4.014 1.00 84.88 300 SER A C 1
ATOM 2381 O O . SER A 1 300 ? 9.935 -2.060 3.109 1.00 84.88 300 SER A O 1
ATOM 2383 N N . GLY A 1 301 ? 9.787 -2.657 5.270 1.00 81.50 301 GLY A N 1
ATOM 2384 C CA . GLY A 1 301 ? 9.020 -1.473 5.675 1.00 81.50 301 GLY A CA 1
ATOM 2385 C C . GLY A 1 301 ? 7.657 -1.341 4.983 1.00 81.50 301 GLY A C 1
ATOM 2386 O O . GLY A 1 301 ? 7.205 -0.228 4.744 1.00 81.50 301 GLY A O 1
ATOM 2387 N N . GLY A 1 302 ? 7.013 -2.459 4.621 1.00 85.44 302 GLY A N 1
ATOM 2388 C CA . GLY A 1 302 ? 5.710 -2.447 3.941 1.00 85.44 302 GLY A CA 1
ATOM 2389 C C . GLY A 1 302 ? 5.738 -2.123 2.446 1.00 85.44 302 GLY A C 1
ATOM 2390 O O . GLY A 1 302 ? 4.671 -1.968 1.853 1.00 85.44 302 GLY A O 1
ATOM 2391 N N . GLN A 1 303 ? 6.924 -2.057 1.835 1.00 93.50 303 GLN A N 1
ATOM 2392 C CA . GLN A 1 303 ? 7.099 -1.857 0.396 1.00 93.50 303 GLN A CA 1
ATOM 2393 C C . GLN A 1 303 ? 7.901 -3.003 -0.217 1.00 93.50 303 GLN A C 1
ATOM 2395 O O . GLN A 1 303 ? 8.847 -3.510 0.391 1.00 93.50 303 GLN A O 1
ATOM 2400 N N . ALA A 1 304 ? 7.529 -3.401 -1.430 1.00 94.88 304 ALA A N 1
ATOM 2401 C CA . ALA A 1 304 ? 8.341 -4.256 -2.276 1.00 94.88 304 ALA A CA 1
ATOM 2402 C C . ALA A 1 304 ? 9.536 -3.450 -2.785 1.00 94.88 304 ALA A C 1
ATOM 2404 O O . ALA A 1 304 ? 9.413 -2.251 -3.045 1.00 94.88 304 ALA A O 1
ATOM 2405 N N . LYS A 1 305 ? 10.690 -4.098 -2.933 1.00 93.12 305 LYS A N 1
ATOM 2406 C CA . LYS A 1 305 ? 11.898 -3.466 -3.466 1.00 93.12 305 LYS A CA 1
ATOM 2407 C C . LYS A 1 305 ? 12.415 -4.271 -4.643 1.00 93.12 305 LYS A C 1
ATOM 2409 O O . LYS A 1 305 ? 12.783 -5.427 -4.476 1.00 93.12 305 LYS A O 1
ATOM 2414 N N . VAL A 1 306 ? 12.511 -3.623 -5.799 1.00 95.25 306 VAL A N 1
ATOM 2415 C CA . VAL A 1 306 ? 13.108 -4.211 -7.003 1.00 95.25 306 VAL A CA 1
ATOM 2416 C C . VAL A 1 306 ? 14.401 -3.494 -7.345 1.00 95.25 306 VAL A C 1
ATOM 2418 O O . VAL A 1 306 ? 14.466 -2.264 -7.288 1.00 95.25 306 VAL A O 1
ATOM 2421 N N . LEU A 1 307 ? 15.431 -4.269 -7.674 1.00 95.38 307 LEU A N 1
ATOM 2422 C CA . LEU A 1 307 ? 16.738 -3.788 -8.107 1.00 95.38 307 LEU A CA 1
ATOM 2423 C C . LEU A 1 307 ? 17.098 -4.467 -9.424 1.00 95.38 307 LEU A C 1
ATOM 2425 O O . LEU A 1 307 ? 17.063 -5.691 -9.523 1.00 95.38 307 LEU A O 1
ATOM 2429 N N . PHE A 1 308 ? 17.452 -3.657 -10.410 1.00 97.25 308 PHE A N 1
ATOM 2430 C CA . PHE A 1 308 ? 17.917 -4.074 -11.720 1.00 97.25 308 PHE A CA 1
ATOM 2431 C C . PHE A 1 308 ? 19.385 -3.703 -11.849 1.00 97.25 308 PHE A C 1
ATOM 2433 O O . PHE A 1 308 ? 19.782 -2.569 -11.559 1.00 97.25 308 PHE A O 1
ATOM 2440 N N . GLU A 1 309 ? 20.183 -4.668 -12.281 1.00 96.19 309 GLU A N 1
ATOM 2441 C CA . GLU A 1 309 ? 21.632 -4.567 -12.315 1.00 96.19 309 GLU A CA 1
ATOM 2442 C C . GLU A 1 309 ? 22.182 -5.008 -13.665 1.00 96.19 309 GLU A C 1
ATOM 2444 O O . GLU A 1 309 ? 21.751 -6.006 -14.246 1.00 96.19 309 GLU A O 1
ATOM 2449 N N . TYR A 1 310 ? 23.185 -4.284 -14.149 1.00 94.62 310 TYR A N 1
ATOM 2450 C CA . TYR A 1 310 ? 23.912 -4.633 -15.361 1.00 94.62 310 TYR A CA 1
ATOM 2451 C C . TYR A 1 310 ? 25.404 -4.337 -15.206 1.00 94.62 310 TYR A C 1
ATOM 2453 O O . TYR A 1 310 ? 25.773 -3.341 -14.571 1.00 94.62 310 TYR A O 1
ATOM 2461 N N . PRO A 1 311 ? 26.282 -5.172 -15.780 1.00 91.12 311 PRO A N 1
ATOM 2462 C CA . PRO A 1 311 ? 27.690 -4.843 -15.866 1.00 91.12 311 PRO A CA 1
ATOM 2463 C C . PRO A 1 311 ? 27.893 -3.722 -16.889 1.00 91.12 311 PRO A C 1
ATOM 2465 O O . PRO A 1 311 ? 27.275 -3.704 -17.950 1.00 91.12 311 PRO A O 1
ATOM 2468 N N . ARG A 1 312 ? 28.809 -2.807 -16.586 1.00 84.94 312 ARG A N 1
ATOM 2469 C CA . ARG A 1 312 ? 29.386 -1.864 -17.544 1.00 84.94 312 ARG A CA 1
ATOM 2470 C C . ARG A 1 312 ? 30.893 -1.815 -17.373 1.00 84.94 312 ARG A C 1
ATOM 2472 O O . ARG A 1 312 ? 31.415 -1.958 -16.264 1.00 84.94 312 ARG A O 1
ATOM 2479 N N . ARG A 1 313 ? 31.604 -1.538 -18.460 1.00 79.75 313 ARG A N 1
ATOM 2480 C CA . ARG A 1 313 ? 33.014 -1.145 -18.381 1.00 79.75 313 ARG A CA 1
ATOM 2481 C C . ARG A 1 313 ? 33.077 0.357 -18.135 1.00 79.75 313 ARG A C 1
ATOM 2483 O O . ARG A 1 313 ? 32.419 1.122 -18.825 1.00 79.75 313 ARG A O 1
ATOM 2490 N N . GLY A 1 314 ? 33.788 0.767 -17.092 1.00 71.94 314 GLY A N 1
ATOM 2491 C CA . GLY A 1 314 ? 34.081 2.161 -16.781 1.00 71.94 314 GLY A CA 1
ATOM 2492 C C . GLY A 1 314 ? 35.445 2.588 -17.319 1.00 71.94 314 GLY A C 1
ATOM 2493 O O . GLY A 1 314 ? 36.166 1.806 -17.942 1.00 71.94 314 GLY A O 1
ATOM 2494 N N . PHE A 1 315 ? 35.812 3.844 -17.059 1.00 70.19 315 PHE A N 1
ATOM 2495 C CA . PHE A 1 315 ? 37.140 4.363 -17.385 1.00 70.19 315 PHE A CA 1
ATOM 2496 C C . PHE A 1 315 ? 38.251 3.461 -16.808 1.00 70.19 315 PHE A C 1
ATOM 2498 O O . PHE A 1 315 ? 38.103 2.895 -15.716 1.00 70.19 315 PHE A O 1
ATOM 2505 N N . GLY A 1 316 ? 39.336 3.286 -17.568 1.00 74.38 316 GLY A N 1
ATOM 2506 C CA . GLY A 1 316 ? 40.455 2.409 -17.201 1.00 74.38 316 GLY A CA 1
ATOM 2507 C C . GLY A 1 316 ? 40.126 0.910 -17.209 1.00 74.38 316 GLY A C 1
ATOM 2508 O O . GLY A 1 316 ? 40.770 0.151 -16.494 1.00 74.38 316 GLY A O 1
ATOM 2509 N N . ASN A 1 317 ? 39.107 0.480 -17.968 1.00 73.62 317 ASN A N 1
ATOM 2510 C CA . ASN A 1 317 ? 38.658 -0.919 -18.060 1.00 73.62 317 ASN A CA 1
ATOM 2511 C C . ASN A 1 317 ? 38.184 -1.517 -16.714 1.00 73.62 317 ASN A C 1
ATOM 2513 O O . ASN A 1 317 ? 38.139 -2.734 -16.542 1.00 73.62 317 ASN A O 1
ATOM 2517 N N . SER A 1 318 ? 37.805 -0.663 -15.755 1.00 79.81 318 SER A N 1
ATOM 2518 C CA . SER A 1 318 ? 37.236 -1.099 -14.477 1.00 79.81 318 SER A CA 1
ATOM 2519 C C . SER A 1 318 ? 35.814 -1.630 -14.677 1.00 79.81 318 SER A C 1
ATOM 2521 O O . SER A 1 318 ? 34.958 -0.937 -15.228 1.00 79.81 318 SER A O 1
ATOM 2523 N N . LEU A 1 319 ? 35.536 -2.858 -14.234 1.00 82.62 319 LEU A N 1
ATOM 2524 C CA . LEU A 1 319 ? 34.177 -3.398 -14.245 1.00 82.62 319 LEU A CA 1
ATOM 2525 C C . LEU A 1 319 ? 33.357 -2.723 -13.137 1.00 82.62 319 LEU A C 1
ATOM 2527 O O . LEU A 1 319 ? 33.778 -2.686 -11.981 1.00 82.62 319 LEU A O 1
ATOM 2531 N N . ARG A 1 320 ? 32.192 -2.175 -13.486 1.00 86.75 320 ARG A N 1
ATOM 2532 C CA . ARG A 1 320 ? 31.251 -1.562 -12.538 1.00 86.75 320 ARG A CA 1
ATOM 2533 C C . ARG A 1 320 ? 29.848 -2.098 -12.776 1.00 86.75 320 ARG A C 1
ATOM 2535 O O . ARG A 1 320 ? 29.495 -2.406 -13.909 1.00 86.75 320 ARG A O 1
ATOM 2542 N N . ASN A 1 321 ? 29.029 -2.114 -11.730 1.00 90.31 321 ASN A N 1
ATOM 2543 C CA . ASN A 1 321 ? 27.611 -2.442 -11.853 1.00 90.31 321 ASN A CA 1
ATOM 2544 C C . ASN A 1 321 ? 26.791 -1.155 -11.903 1.00 90.31 321 ASN A C 1
ATOM 2546 O O . ASN A 1 321 ? 26.856 -0.347 -10.971 1.00 90.31 321 ASN A O 1
ATOM 2550 N N . GLY A 1 322 ? 26.040 -0.975 -12.989 1.00 92.94 322 GLY A N 1
ATOM 2551 C CA . GLY A 1 322 ? 24.927 -0.037 -13.045 1.00 92.94 322 GLY A CA 1
ATOM 2552 C C . GLY A 1 322 ? 23.745 -0.634 -12.293 1.00 92.94 322 GLY A C 1
ATOM 2553 O O . GLY A 1 322 ? 23.380 -1.779 -12.544 1.00 92.94 322 GLY A O 1
ATOM 2554 N N . VAL A 1 323 ? 23.179 0.120 -11.353 1.00 94.62 323 VAL A N 1
ATOM 2555 C CA . VAL A 1 323 ? 22.100 -0.336 -10.470 1.00 94.62 323 VAL A CA 1
ATOM 2556 C C . VAL A 1 323 ? 20.989 0.700 -10.454 1.00 94.62 323 VAL A C 1
ATOM 2558 O O . VAL A 1 323 ? 21.242 1.880 -10.204 1.00 94.62 323 VAL A O 1
ATOM 2561 N N . PHE A 1 324 ? 19.751 0.267 -10.667 1.00 96.06 324 PHE A N 1
ATOM 2562 C CA . PHE A 1 324 ? 18.570 1.096 -10.452 1.00 96.06 324 PHE A CA 1
ATOM 2563 C C . PHE A 1 324 ? 17.426 0.304 -9.837 1.00 96.06 324 PHE A C 1
ATOM 2565 O O . PHE A 1 324 ? 17.402 -0.918 -9.902 1.00 96.06 324 PHE A O 1
ATOM 2572 N N . GLY A 1 325 ? 16.465 0.991 -9.229 1.00 95.19 325 GLY A N 1
ATOM 2573 C CA . GLY A 1 325 ? 15.357 0.304 -8.584 1.00 95.19 325 GLY A CA 1
ATOM 2574 C C . GLY A 1 325 ? 14.232 1.202 -8.115 1.00 95.19 325 GLY A C 1
ATOM 2575 O O . GLY A 1 325 ? 14.297 2.430 -8.222 1.00 95.19 325 GLY A O 1
ATOM 2576 N N . LEU A 1 326 ? 13.202 0.553 -7.585 1.00 95.94 326 LEU A N 1
ATOM 2577 C CA . LEU A 1 326 ? 11.968 1.172 -7.117 1.00 95.94 326 LEU A CA 1
ATOM 2578 C C . LEU A 1 326 ? 11.528 0.489 -5.818 1.00 95.94 326 LEU A C 1
ATOM 2580 O O . LEU A 1 326 ? 11.528 -0.742 -5.742 1.00 95.94 326 LEU A O 1
ATOM 2584 N N . ASN A 1 327 ? 11.105 1.278 -4.830 1.00 95.88 327 ASN A N 1
ATOM 2585 C CA . ASN A 1 327 ? 10.330 0.774 -3.700 1.00 95.88 327 ASN A CA 1
ATOM 2586 C C . ASN A 1 327 ? 8.869 1.112 -3.958 1.00 95.88 327 ASN A C 1
ATOM 2588 O O . ASN A 1 327 ? 8.551 2.283 -4.171 1.00 95.88 327 ASN A O 1
ATOM 2592 N N . PHE A 1 328 ? 7.995 0.116 -3.945 1.00 96.94 328 PHE A N 1
ATOM 2593 C CA . PHE A 1 328 ? 6.600 0.314 -4.305 1.00 96.94 328 PHE A CA 1
ATOM 2594 C C . PHE A 1 328 ? 5.667 -0.641 -3.581 1.00 96.94 328 PHE A C 1
ATOM 2596 O O . PHE A 1 328 ? 6.088 -1.665 -3.045 1.00 96.94 328 PHE A O 1
ATOM 2603 N N . SER A 1 329 ? 4.383 -0.315 -3.628 1.00 96.19 329 SER A N 1
ATOM 2604 C CA . SER A 1 329 ? 3.311 -1.198 -3.202 1.00 96.19 329 SER A CA 1
ATOM 2605 C C . SER A 1 329 ? 2.178 -1.160 -4.221 1.00 96.19 329 SER A C 1
ATOM 2607 O O . SER A 1 329 ? 1.898 -0.108 -4.782 1.00 96.19 329 SER A O 1
ATOM 2609 N N . ILE A 1 330 ? 1.516 -2.286 -4.471 1.00 96.81 330 ILE A N 1
ATOM 2610 C CA . ILE A 1 330 ? 0.316 -2.383 -5.308 1.00 96.81 330 ILE A CA 1
ATOM 2611 C C . ILE A 1 330 ? -0.769 -3.049 -4.475 1.00 96.81 330 ILE A C 1
ATOM 2613 O O . ILE A 1 330 ? -0.622 -4.185 -4.031 1.00 96.81 330 ILE A O 1
ATOM 2617 N N . TYR A 1 331 ? -1.853 -2.327 -4.238 1.00 94.62 331 TYR A N 1
ATOM 2618 C CA . TYR A 1 331 ? -2.944 -2.749 -3.367 1.00 94.62 331 TYR A CA 1
ATOM 2619 C C . TYR A 1 331 ? -4.123 -3.293 -4.160 1.00 94.62 331 TYR A C 1
ATOM 2621 O O . TYR A 1 331 ? -4.768 -4.240 -3.721 1.00 94.62 331 TYR A O 1
ATOM 2629 N N . GLU A 1 332 ? -4.391 -2.708 -5.326 1.00 94.12 332 GLU A N 1
ATOM 2630 C CA . GLU A 1 332 ? -5.484 -3.135 -6.189 1.00 94.12 332 GLU A CA 1
ATOM 2631 C C . GLU A 1 332 ? -5.073 -4.378 -7.002 1.00 94.12 332 GLU A C 1
ATOM 2633 O O . GLU A 1 332 ? -4.099 -4.314 -7.757 1.00 94.12 332 GLU A O 1
ATOM 2638 N N . PRO A 1 333 ? -5.809 -5.501 -6.907 1.00 93.94 333 PRO A N 1
ATOM 2639 C CA . PRO A 1 333 ? -5.554 -6.672 -7.739 1.00 93.94 333 PRO A CA 1
ATOM 2640 C C . PRO A 1 333 ? -5.712 -6.376 -9.235 1.00 93.94 333 PRO A C 1
ATOM 2642 O O . PRO A 1 333 ? -6.595 -5.613 -9.648 1.00 93.94 333 PRO A O 1
ATOM 2645 N N . GLY A 1 334 ? -4.874 -7.004 -10.054 1.00 96.44 334 GLY A N 1
ATOM 2646 C CA . GLY A 1 334 ? -4.943 -6.900 -11.506 1.00 96.44 334 GLY A CA 1
ATOM 2647 C C . GLY A 1 334 ? -3.679 -7.387 -12.205 1.00 96.44 334 GLY A C 1
ATOM 2648 O O . GLY A 1 334 ? -2.723 -7.845 -11.577 1.00 96.44 334 GLY A O 1
ATOM 2649 N N . ASP A 1 335 ? -3.669 -7.232 -13.523 1.00 98.12 335 ASP A N 1
ATOM 2650 C CA . ASP A 1 335 ? -2.446 -7.297 -14.314 1.00 98.12 335 ASP A CA 1
ATOM 2651 C C . ASP A 1 335 ? -1.818 -5.907 -14.329 1.00 98.12 335 ASP A C 1
ATOM 2653 O O . ASP A 1 335 ? -2.415 -4.956 -14.836 1.00 98.12 335 ASP A O 1
ATOM 2657 N N . TRP A 1 336 ? -0.637 -5.778 -13.733 1.00 98.50 336 TRP A N 1
ATOM 2658 C CA . TRP A 1 336 ? 0.077 -4.514 -13.608 1.00 98.50 336 TRP A CA 1
ATOM 2659 C C . TRP A 1 336 ? 1.354 -4.521 -14.442 1.00 98.50 336 TRP A C 1
ATOM 2661 O O . TRP A 1 336 ? 2.131 -5.474 -14.417 1.00 98.50 336 TRP A O 1
ATOM 2671 N N . GLU A 1 337 ? 1.607 -3.423 -15.145 1.00 98.25 337 GLU A N 1
ATOM 2672 C CA . GLU A 1 337 ? 2.877 -3.131 -15.799 1.00 98.25 337 GLU A CA 1
ATOM 2673 C C . GLU A 1 337 ? 3.571 -1.953 -15.103 1.00 98.25 337 GLU A C 1
ATOM 2675 O O . GLU A 1 337 ? 2.985 -0.880 -14.943 1.00 98.25 337 GLU A O 1
ATOM 2680 N N . LEU A 1 338 ? 4.834 -2.148 -14.725 1.00 98.38 338 LEU A N 1
ATOM 2681 C CA . LEU A 1 338 ? 5.749 -1.110 -14.259 1.00 98.38 338 LEU A CA 1
ATOM 2682 C C . LEU A 1 338 ? 6.726 -0.795 -15.389 1.00 98.38 338 LEU A C 1
ATOM 2684 O O . LEU A 1 338 ? 7.577 -1.613 -15.749 1.00 98.38 338 LEU A O 1
ATOM 2688 N N . VAL A 1 339 ? 6.584 0.396 -15.961 1.00 98.50 339 VAL A N 1
ATOM 2689 C CA . VAL A 1 339 ? 7.357 0.839 -17.123 1.00 98.50 339 VAL A CA 1
ATOM 2690 C C . VAL A 1 339 ? 8.423 1.829 -16.680 1.00 98.50 339 VAL A C 1
ATOM 2692 O O . VAL A 1 339 ? 8.109 2.965 -16.334 1.00 98.50 339 VAL A O 1
ATOM 2695 N N . PHE A 1 340 ? 9.682 1.409 -16.717 1.00 98.19 340 PHE A N 1
ATOM 2696 C CA . PHE A 1 340 ? 10.851 2.245 -16.468 1.00 98.19 340 PHE A CA 1
ATOM 2697 C C . PHE A 1 340 ? 11.252 2.945 -17.764 1.00 98.19 340 PHE A C 1
ATOM 2699 O O . PHE A 1 340 ? 11.772 2.309 -18.674 1.00 98.19 340 PHE A O 1
ATOM 2706 N N . HIS A 1 341 ? 11.013 4.249 -17.858 1.00 97.75 341 HIS A N 1
ATOM 2707 C CA . HIS A 1 341 ? 11.333 5.050 -19.036 1.00 97.75 341 HIS A CA 1
ATOM 2708 C C . HIS A 1 341 ? 12.496 5.997 -18.736 1.00 97.75 341 HIS A C 1
ATOM 2710 O O . HIS A 1 341 ? 12.402 6.863 -17.859 1.00 97.75 341 HIS A O 1
ATOM 2716 N N . PHE A 1 342 ? 13.588 5.846 -19.482 1.00 96.69 342 PHE A N 1
ATOM 2717 C CA . PHE A 1 342 ? 14.781 6.673 -19.359 1.00 96.69 342 PHE A CA 1
ATOM 2718 C C . PHE A 1 342 ? 14.778 7.794 -20.401 1.00 96.69 342 PHE A C 1
ATOM 2720 O O . PHE A 1 342 ? 14.776 7.537 -21.592 1.00 96.69 342 PHE A O 1
ATOM 2727 N N . LYS A 1 343 ? 14.869 9.057 -19.967 1.00 93.12 343 LYS A N 1
ATOM 2728 C CA . LYS A 1 343 ? 14.933 10.244 -20.848 1.00 93.12 343 LYS A CA 1
ATOM 2729 C C . LYS A 1 343 ? 16.278 10.389 -21.577 1.00 93.12 343 LYS A C 1
ATOM 2731 O O . LYS A 1 343 ? 16.443 11.272 -22.417 1.00 93.12 343 LYS A O 1
ATOM 2736 N N . LYS A 1 344 ? 17.265 9.565 -21.218 1.00 94.00 344 LYS A N 1
ATOM 2737 C CA . LYS A 1 344 ? 18.551 9.394 -21.903 1.00 94.00 344 LYS A CA 1
ATOM 2738 C C . LYS A 1 344 ? 18.877 7.903 -21.934 1.00 94.00 344 LYS A C 1
ATOM 2740 O O . LYS A 1 344 ? 18.551 7.195 -20.986 1.00 94.00 344 LYS A O 1
ATOM 2745 N N . ASN A 1 345 ? 19.539 7.446 -22.990 1.00 92.88 345 ASN A N 1
ATOM 2746 C CA . ASN A 1 345 ? 19.860 6.029 -23.145 1.00 92.88 345 ASN A CA 1
ATOM 2747 C C . ASN A 1 345 ? 20.856 5.576 -22.077 1.00 92.88 345 ASN A C 1
ATOM 2749 O O . ASN A 1 345 ? 21.845 6.261 -21.818 1.00 92.88 345 ASN A O 1
ATOM 2753 N N . LEU A 1 346 ? 20.590 4.418 -21.473 1.00 91.56 346 LEU A N 1
ATOM 2754 C CA . LEU A 1 346 ? 21.542 3.768 -20.580 1.00 91.56 346 LEU A CA 1
ATOM 2755 C C . LEU A 1 346 ? 22.792 3.370 -21.367 1.00 91.56 346 LEU A C 1
ATOM 2757 O O . LEU A 1 346 ? 22.701 2.749 -22.426 1.00 91.56 346 LEU A O 1
ATOM 2761 N N . LYS A 1 347 ? 23.962 3.687 -20.817 1.00 88.38 347 LYS A N 1
ATOM 2762 C CA . LYS A 1 347 ? 25.246 3.253 -21.359 1.00 88.38 347 LYS A CA 1
ATOM 2763 C C . LYS A 1 347 ? 25.631 1.901 -20.756 1.00 88.38 347 LYS A C 1
ATOM 2765 O O . LYS A 1 347 ? 25.961 1.827 -19.569 1.00 88.38 347 LYS A O 1
ATOM 2770 N N . PHE A 1 348 ? 25.566 0.851 -21.576 1.00 86.56 348 PHE A N 1
ATOM 2771 C CA . PHE A 1 348 ? 25.922 -0.529 -21.208 1.00 86.56 348 PHE A CA 1
ATOM 2772 C C . PHE A 1 348 ? 27.409 -0.845 -21.450 1.00 86.56 348 PHE A C 1
ATOM 2774 O O . PHE A 1 348 ? 28.009 -1.600 -20.691 1.00 86.56 348 PHE A O 1
ATOM 2781 N N . GLU A 1 349 ? 28.027 -0.222 -22.454 1.00 77.38 349 GLU A N 1
ATOM 2782 C CA . GLU A 1 349 ? 29.430 -0.432 -22.844 1.00 77.38 349 GLU A CA 1
ATOM 2783 C C . GLU A 1 349 ? 30.162 0.911 -22.952 1.00 77.38 349 GLU A C 1
ATOM 2785 O O . GLU A 1 349 ? 29.510 1.951 -22.989 1.00 77.38 349 GLU A O 1
ATOM 2790 N N . ASN A 1 350 ? 31.499 0.905 -22.947 1.00 63.38 350 ASN A N 1
ATOM 2791 C CA . ASN A 1 350 ? 32.291 2.098 -23.258 1.00 63.38 350 ASN A CA 1
ATOM 2792 C C . ASN A 1 350 ? 32.573 2.146 -24.761 1.00 63.38 350 ASN A C 1
ATOM 2794 O O . ASN A 1 350 ? 32.850 1.101 -25.344 1.00 63.38 350 ASN A O 1
ATOM 2798 N N . ASP A 1 351 ? 32.540 3.358 -25.318 1.00 56.75 351 ASP A N 1
ATOM 2799 C CA . ASP A 1 351 ? 32.973 3.643 -26.690 1.00 56.75 351 ASP A CA 1
ATOM 2800 C C . ASP A 1 351 ? 34.394 4.201 -26.619 1.00 56.75 351 ASP A C 1
ATOM 2802 O O . ASP A 1 351 ? 34.636 4.984 -25.659 1.00 56.75 351 ASP A O 1
#

Radius of gyration: 30.53 Å; chains: 1; bounding box: 68×64×114 Å

Foldseek 3Di:
DPPVVVVVVVVVVVVVVVPDPPDDPPQWDADPPWDWPDLEAEAAALAKDKAQRVTDRDPTDDDKFKDKALKAWPVSHHQVLQFFWDWAKDFPDDDALPDADPVSVVVRIDIDTGGQWDADTRRRIIIGGHDACVRQPAAPDPRQKIFIKMWMAHPNGDIDIRGGRIYHYFGHDQKPPDQADRHHRHGDKDWDFDDDPPDTDIDIDGDFAWWPDWDPFAQAQPHHDDGVQKGKDKDFPWQAAKEKEFEAALVRDTQALVQLVVFPLVQFFSFHDWDGDRTMIMTRHDPWVVPDCDDDSQDHNNWGKGKGWHWEQHPPRDIDITITIDTMIGSRHGHMYIYMYGNGGTDRYHD

Sequence (351 aa):
MNKNRYFLGAILALALVAGCKKMPPVTEYLSPRVSFATDTYTPVLGRNLVVLTQFNADKSSYPLNFELLNLRRANGAPAPELTALTTVKDWVGRYTGLETSLAEIEAKRQQVQKPYFTIRPGSGDLVFAAASSAVIHGKPDTDSLYLFDIKVSNNTGASKLFTNQKLIPYKEIPYEPFEYNKETRKPLTESFQTYPPTNTTSITVPRQVRLTTSSNLYYTTDSLLQPYMAAVYFRKTGNGSSLTFRFLDKDSLPINPSRFSNTKWTELVHGFNMQMTDSYVKYDAAYPIPLTTLTTRYASGGQAKVLFEYPRRGFGNSLRNGVFGLNFSIYEPGDWELVFHFKKNLKFEND